Protein AF-A0A2G9R553-F1 (afdb_monomer)

Structure (mmCIF, N/CA/C/O backbone):
data_AF-A0A2G9R553-F1
#
_entry.id   AF-A0A2G9R553-F1
#
loop_
_atom_site.group_PDB
_atom_site.id
_atom_site.type_symbol
_atom_site.label_atom_id
_atom_site.label_alt_id
_atom_site.label_comp_id
_atom_site.label_asym_id
_atom_site.label_entity_id
_atom_site.label_seq_id
_atom_site.pdbx_PDB_ins_code
_atom_site.Cartn_x
_atom_site.Cartn_y
_atom_site.Cartn_z
_atom_site.occupancy
_atom_site.B_iso_or_equiv
_atom_site.auth_seq_id
_atom_site.auth_comp_id
_atom_site.auth_asym_id
_atom_site.auth_atom_id
_atom_site.pdbx_PDB_model_num
ATOM 1 N N . ASP A 1 1 ? 10.124 2.924 -40.102 1.00 42.22 1 ASP A N 1
ATOM 2 C CA . ASP A 1 1 ? 9.545 1.730 -39.439 1.00 42.22 1 ASP A CA 1
ATOM 3 C C . ASP A 1 1 ? 8.625 2.095 -38.274 1.00 42.22 1 ASP A C 1
ATOM 5 O O . ASP A 1 1 ? 8.841 1.686 -37.138 1.00 42.22 1 ASP A O 1
ATOM 9 N N . TYR A 1 2 ? 7.590 2.889 -38.562 1.00 46.12 2 TYR A N 1
ATOM 10 C CA . TYR A 1 2 ? 6.606 3.404 -37.602 1.00 46.12 2 TYR A CA 1
ATOM 11 C C . TYR A 1 2 ? 5.252 2.712 -37.827 1.00 46.12 2 TYR A C 1
ATOM 13 O O . TYR A 1 2 ? 4.305 3.346 -38.266 1.00 46.12 2 TYR A O 1
ATOM 21 N N . SER A 1 3 ? 5.156 1.402 -37.595 1.00 55.12 3 SER A N 1
ATOM 22 C CA . SER A 1 3 ? 3.861 0.694 -37.620 1.00 55.12 3 SER A CA 1
ATOM 23 C C . SER A 1 3 ? 4.009 -0.744 -37.121 1.00 55.12 3 SER A C 1
ATOM 25 O O . SER A 1 3 ? 3.993 -1.696 -37.896 1.00 55.12 3 SER A O 1
ATOM 27 N N . GLY A 1 4 ? 4.194 -0.908 -35.815 1.00 57.28 4 GLY A N 1
ATOM 28 C CA . GLY A 1 4 ? 4.164 -2.221 -35.181 1.00 57.28 4 GLY A CA 1
ATOM 29 C C . GLY A 1 4 ? 3.947 -2.070 -33.686 1.00 57.28 4 GLY A C 1
ATOM 30 O O . GLY A 1 4 ? 4.788 -1.501 -32.981 1.00 57.28 4 GLY A O 1
ATOM 31 N N . GLU A 1 5 ? 2.807 -2.543 -33.193 1.00 67.44 5 GLU A N 1
ATOM 32 C CA . GLU A 1 5 ? 2.640 -2.838 -31.775 1.00 67.44 5 GLU A CA 1
ATOM 33 C C . GLU A 1 5 ? 3.619 -3.961 -31.422 1.00 67.44 5 GLU A C 1
ATOM 35 O O . GLU A 1 5 ? 3.334 -5.139 -31.593 1.00 67.44 5 GLU A O 1
ATOM 40 N N . TRP A 1 6 ? 4.834 -3.587 -31.018 1.00 72.81 6 TRP A N 1
ATOM 41 C CA . TRP A 1 6 ? 5.814 -4.542 -30.519 1.00 72.81 6 TRP A CA 1
ATOM 42 C C . TRP A 1 6 ? 5.247 -5.268 -29.308 1.00 72.81 6 TRP A C 1
ATOM 44 O O . TRP A 1 6 ? 4.669 -4.634 -28.416 1.00 72.81 6 TRP A O 1
ATOM 54 N N . SER A 1 7 ? 5.468 -6.579 -29.277 1.00 86.75 7 SER A N 1
ATOM 55 C CA . SER A 1 7 ? 5.228 -7.388 -28.091 1.00 86.75 7 SER A CA 1
ATOM 56 C C . SER A 1 7 ? 6.045 -6.856 -26.902 1.00 86.75 7 SER A C 1
ATOM 58 O O . SER A 1 7 ? 6.945 -6.012 -27.048 1.00 86.75 7 SER A O 1
ATOM 60 N N . ILE A 1 8 ? 5.721 -7.318 -25.695 1.00 87.50 8 ILE A N 1
ATOM 61 C CA . ILE A 1 8 ? 6.459 -6.926 -24.487 1.00 87.50 8 ILE A CA 1
ATOM 62 C C . ILE A 1 8 ? 7.908 -7.405 -24.616 1.00 87.50 8 ILE A C 1
ATOM 64 O O . ILE A 1 8 ? 8.846 -6.642 -24.395 1.00 87.50 8 ILE A O 1
ATOM 68 N N . GLU A 1 9 ? 8.071 -8.628 -25.099 1.00 89.31 9 GLU A N 1
ATOM 69 C CA . GLU A 1 9 ? 9.328 -9.308 -25.364 1.00 89.31 9 GLU A CA 1
ATOM 70 C C . GLU A 1 9 ? 10.182 -8.524 -26.372 1.00 89.31 9 GLU A C 1
ATOM 72 O O . GLU A 1 9 ? 11.367 -8.267 -26.137 1.00 89.31 9 GLU A O 1
ATOM 77 N N . ASP A 1 10 ? 9.584 -8.074 -27.480 1.00 88.62 10 ASP A N 1
ATOM 78 C CA . ASP A 1 10 ? 10.280 -7.269 -28.489 1.00 88.62 10 ASP A CA 1
ATOM 79 C C . ASP A 1 10 ? 10.682 -5.895 -27.952 1.00 88.62 10 ASP A C 1
ATOM 81 O O . ASP A 1 10 ? 11.760 -5.386 -28.275 1.00 88.62 10 ASP A O 1
ATOM 85 N N . SER A 1 11 ? 9.832 -5.298 -27.115 1.00 90.38 11 SER A N 1
ATOM 86 C CA . SER A 1 11 ? 10.099 -4.008 -26.480 1.00 90.38 11 SER A CA 1
ATOM 87 C C . SER A 1 11 ? 11.316 -4.101 -25.557 1.00 90.38 11 SER A C 1
ATOM 89 O O . SER A 1 11 ? 12.269 -3.337 -25.725 1.00 90.38 11 SER A O 1
ATOM 91 N N . VAL A 1 12 ? 11.347 -5.090 -24.657 1.00 91.69 12 VAL A N 1
ATOM 92 C CA . VAL A 1 12 ? 12.474 -5.330 -23.736 1.00 91.69 12 VAL A CA 1
ATOM 93 C C . VAL A 1 12 ? 13.748 -5.682 -24.514 1.00 91.69 12 VAL A C 1
ATOM 95 O O . VAL A 1 12 ? 14.810 -5.114 -24.257 1.00 91.69 12 VAL A O 1
ATOM 98 N N . ARG A 1 13 ? 13.654 -6.527 -25.550 1.00 90.69 13 ARG A N 1
ATOM 99 C CA . ARG A 1 13 ? 14.799 -6.883 -26.409 1.00 90.69 13 ARG A CA 1
ATOM 100 C C . ARG A 1 13 ? 15.349 -5.695 -27.205 1.00 90.69 13 ARG A C 1
ATOM 102 O O . ARG A 1 13 ? 16.523 -5.677 -27.573 1.00 90.69 13 ARG A O 1
ATOM 109 N N . ARG A 1 14 ? 14.518 -4.710 -27.546 1.00 91.25 14 ARG A N 1
ATOM 110 C CA . ARG A 1 14 ? 14.987 -3.461 -28.166 1.00 91.25 14 ARG A CA 1
ATOM 111 C C . ARG A 1 14 ? 15.686 -2.569 -27.152 1.00 91.25 14 ARG A C 1
ATOM 113 O O . ARG A 1 14 ? 16.723 -2.005 -27.496 1.00 91.25 14 ARG A O 1
ATOM 120 N N . MET A 1 15 ? 15.151 -2.476 -25.937 1.00 92.25 15 MET A N 1
ATOM 121 C CA . MET A 1 15 ? 15.770 -1.711 -24.856 1.00 92.25 15 MET A CA 1
ATOM 122 C C . MET A 1 15 ? 17.159 -2.254 -24.507 1.00 92.25 15 MET A C 1
ATOM 124 O O . MET A 1 15 ? 18.088 -1.459 -24.405 1.00 92.25 15 MET A O 1
ATOM 128 N N . SER A 1 16 ? 17.342 -3.580 -24.446 1.00 90.44 16 SER A N 1
ATOM 129 C CA . SER A 1 16 ? 18.665 -4.184 -24.192 1.00 90.44 16 SER A CA 1
ATOM 130 C C . SER A 1 16 ? 19.685 -3.900 -25.298 1.00 90.44 16 SER A C 1
ATOM 132 O O . SER A 1 16 ? 20.888 -3.853 -25.068 1.00 90.44 16 SER A O 1
ATOM 134 N N . LYS A 1 17 ? 19.210 -3.628 -26.518 1.00 90.25 17 LYS A N 1
ATOM 135 C CA . LYS A 1 17 ? 20.035 -3.177 -27.651 1.00 90.25 17 LYS A CA 1
ATOM 136 C C . LYS A 1 17 ? 20.243 -1.656 -27.683 1.00 90.25 17 LYS A C 1
ATOM 138 O O . LYS A 1 17 ? 20.676 -1.136 -28.710 1.00 90.25 17 LYS A O 1
ATOM 143 N N . GLY A 1 18 ? 19.864 -0.932 -26.627 1.00 86.56 18 GLY A N 1
ATOM 144 C CA . GLY A 1 18 ? 19.966 0.529 -26.539 1.00 86.56 18 GLY A CA 1
ATOM 145 C C . GLY A 1 18 ? 19.025 1.287 -27.481 1.00 86.56 18 GLY A C 1
ATOM 146 O O . GLY A 1 18 ? 19.209 2.480 -27.715 1.00 86.56 18 GLY A O 1
ATOM 147 N N . LYS A 1 19 ? 18.020 0.619 -28.065 1.00 87.00 19 LYS A N 1
ATOM 148 C CA . LYS A 1 19 ? 17.073 1.270 -28.977 1.00 87.00 19 LYS A CA 1
ATOM 149 C C . LYS A 1 19 ? 15.976 1.969 -28.182 1.00 87.00 19 LYS A C 1
ATOM 151 O O . LYS A 1 19 ? 15.421 1.403 -27.244 1.00 87.00 19 LYS A O 1
ATOM 156 N N . VAL A 1 20 ? 15.595 3.164 -28.634 1.00 80.12 20 VAL A N 1
ATOM 157 C CA . VAL A 1 20 ? 14.478 3.918 -28.051 1.00 80.12 20 VAL A CA 1
ATOM 158 C C . VAL A 1 20 ? 13.188 3.095 -28.147 1.00 80.12 20 VAL A C 1
ATOM 160 O O . VAL A 1 20 ? 12.813 2.627 -29.228 1.00 80.12 20 VAL A O 1
ATOM 163 N N . CYS A 1 21 ? 12.515 2.925 -27.008 1.00 82.06 21 CYS A N 1
ATOM 164 C CA . CYS A 1 21 ? 11.219 2.268 -26.892 1.00 82.06 21 CYS A CA 1
ATOM 165 C C . CYS A 1 21 ? 10.285 3.138 -26.043 1.00 82.06 21 CYS A C 1
ATOM 167 O O . CYS A 1 21 ? 10.634 3.524 -24.930 1.00 82.06 21 CYS A O 1
ATOM 169 N N . SER A 1 22 ? 9.103 3.465 -26.569 1.00 86.25 22 SER A N 1
ATOM 170 C CA . SER A 1 22 ? 8.116 4.260 -25.831 1.00 86.25 22 SER A CA 1
ATOM 171 C C . SER A 1 22 ? 7.356 3.378 -24.842 1.00 86.25 22 SER A C 1
ATOM 173 O O . SER A 1 22 ? 6.606 2.486 -25.254 1.00 86.25 22 SER A O 1
ATOM 175 N N . LEU A 1 23 ? 7.547 3.652 -23.549 1.00 88.62 23 LEU A N 1
ATOM 176 C CA . LEU A 1 23 ? 6.903 2.933 -22.445 1.00 88.62 23 LEU A CA 1
ATOM 177 C C . LEU A 1 23 ? 5.481 3.434 -22.139 1.00 88.62 23 LEU A C 1
ATOM 179 O O . LEU A 1 23 ? 4.704 2.724 -21.509 1.00 88.62 23 LEU A O 1
ATOM 183 N N . GLU A 1 24 ? 5.088 4.595 -22.671 1.00 88.44 24 GLU A N 1
ATOM 184 C CA . GLU A 1 24 ? 3.768 5.225 -22.462 1.00 88.44 24 GLU A CA 1
ATOM 185 C C . GLU A 1 24 ? 2.576 4.369 -22.937 1.00 88.44 24 GLU A C 1
ATOM 187 O O . GLU A 1 24 ? 1.420 4.616 -22.581 1.00 88.44 24 GLU A O 1
ATOM 192 N N . ARG A 1 25 ? 2.839 3.328 -23.737 1.00 87.00 25 ARG A N 1
ATOM 193 C CA . ARG A 1 25 ? 1.828 2.343 -24.148 1.00 87.00 25 ARG A CA 1
ATOM 194 C C . ARG A 1 25 ? 1.384 1.424 -23.004 1.00 87.00 25 ARG A C 1
ATOM 196 O O . ARG A 1 25 ? 0.250 0.954 -23.013 1.00 87.00 25 ARG A O 1
ATOM 203 N N . PHE A 1 26 ? 2.239 1.184 -22.008 1.00 90.94 26 PHE A N 1
ATOM 204 C CA . PHE A 1 26 ? 1.957 0.286 -20.886 1.00 90.94 26 PHE A CA 1
ATOM 205 C C . PHE A 1 26 ? 1.164 1.031 -19.807 1.00 90.94 26 PHE A C 1
ATOM 207 O O . PHE A 1 26 ? 1.691 1.466 -18.781 1.00 90.94 26 PHE A O 1
ATOM 214 N N . ARG A 1 27 ? -0.127 1.243 -20.073 1.00 89.62 27 ARG A N 1
ATOM 215 C CA . ARG A 1 27 ? -0.980 2.111 -19.248 1.00 89.62 27 ARG A CA 1
ATOM 216 C C . ARG A 1 27 ? -1.442 1.430 -17.968 1.00 89.62 27 ARG A C 1
ATOM 218 O O . ARG A 1 27 ? -1.368 2.043 -16.901 1.00 89.62 27 ARG A O 1
ATOM 225 N N . SER A 1 28 ? -1.883 0.176 -18.043 1.00 94.56 28 SER A N 1
ATOM 226 C CA . SER A 1 28 ? -2.408 -0.527 -16.871 1.00 94.56 28 SER A CA 1
ATOM 227 C C . SER A 1 28 ? -1.290 -1.027 -15.952 1.00 94.56 28 SER A C 1
ATOM 229 O O . SER A 1 28 ? -0.167 -1.267 -16.395 1.00 94.56 28 SER A O 1
ATOM 231 N N . LEU A 1 29 ? -1.596 -1.222 -14.664 1.00 95.25 29 LEU A N 1
ATOM 232 C CA . LEU A 1 29 ? -0.665 -1.867 -13.730 1.00 95.25 29 LEU A CA 1
ATOM 233 C C . LEU A 1 29 ? -0.247 -3.254 -14.243 1.00 95.25 29 LEU A C 1
ATOM 235 O O . LEU A 1 29 ? 0.929 -3.593 -14.208 1.00 95.25 29 LEU A O 1
ATOM 239 N N . LYS A 1 30 ? -1.199 -4.018 -14.793 1.00 95.75 30 LYS A N 1
ATOM 240 C CA . LYS A 1 30 ? -0.956 -5.349 -15.361 1.00 95.75 30 LYS A CA 1
ATOM 241 C C . LYS A 1 30 ? 0.084 -5.315 -16.483 1.00 95.75 30 LYS A C 1
ATOM 243 O O . LYS A 1 30 ? 0.961 -6.170 -16.516 1.00 95.75 30 LYS A O 1
ATOM 248 N N . ASP A 1 31 ? 0.006 -4.331 -17.375 1.00 94.44 31 ASP A N 1
ATOM 249 C CA . ASP A 1 31 ? 0.942 -4.213 -18.498 1.00 94.44 31 ASP A CA 1
ATOM 250 C C . ASP A 1 31 ? 2.343 -3.817 -18.025 1.00 94.44 31 ASP A C 1
ATOM 252 O O . ASP A 1 31 ? 3.334 -4.374 -18.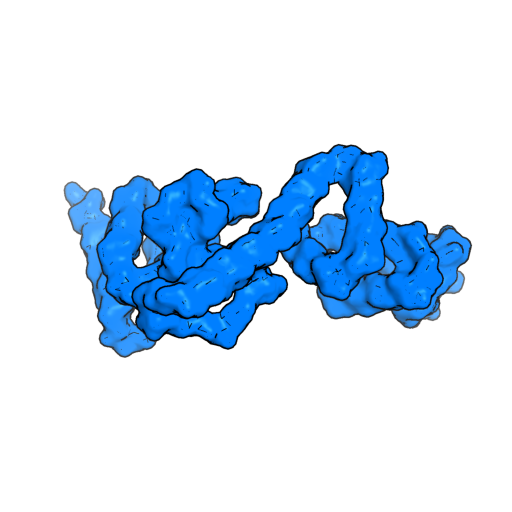494 1.00 94.44 31 ASP A O 1
ATOM 256 N N . LYS A 1 32 ? 2.426 -2.905 -17.047 1.00 96.19 32 LYS A N 1
ATOM 257 C CA . LYS A 1 32 ? 3.693 -2.510 -16.413 1.00 96.19 32 LYS A CA 1
ATOM 258 C C . LYS A 1 32 ? 4.375 -3.686 -15.719 1.00 96.19 32 LYS A C 1
ATOM 260 O O . LYS A 1 32 ? 5.584 -3.841 -15.844 1.00 96.19 32 LYS A O 1
ATOM 265 N N . LEU A 1 33 ? 3.601 -4.523 -15.024 1.00 96.56 33 LEU A N 1
ATOM 266 C CA . LEU A 1 33 ? 4.131 -5.704 -14.344 1.00 96.56 33 LEU A CA 1
ATOM 267 C C . LEU A 1 33 ? 4.644 -6.742 -15.336 1.00 96.56 33 LEU A C 1
ATOM 269 O O . LEU A 1 33 ? 5.759 -7.209 -15.169 1.00 96.56 33 LEU A O 1
ATOM 273 N N . LYS A 1 34 ? 3.905 -7.020 -16.416 1.00 95.81 34 LYS A N 1
ATOM 274 C CA . LYS A 1 34 ? 4.397 -7.910 -17.479 1.00 95.81 34 LYS A CA 1
ATOM 275 C C . LYS A 1 34 ? 5.694 -7.402 -18.111 1.00 95.81 34 LYS A C 1
ATOM 277 O O . LYS A 1 34 ? 6.587 -8.194 -18.381 1.00 95.81 34 LYS A O 1
ATOM 282 N N . LEU A 1 35 ? 5.800 -6.091 -18.338 1.00 96.00 35 LEU A N 1
ATOM 283 C CA . LEU A 1 35 ? 7.024 -5.476 -18.848 1.00 96.00 35 LEU A CA 1
ATOM 284 C C . LEU A 1 35 ? 8.201 -5.656 -17.882 1.00 96.00 35 LEU A C 1
ATOM 286 O O . LEU A 1 35 ? 9.302 -5.985 -18.317 1.00 96.00 35 LEU A O 1
ATOM 290 N N . LEU A 1 36 ? 7.969 -5.447 -16.585 1.00 96.88 36 LEU A N 1
ATOM 291 C CA . LEU A 1 36 ? 8.985 -5.647 -15.556 1.00 96.88 36 LEU A CA 1
ATOM 292 C C . LEU A 1 36 ? 9.391 -7.122 -15.446 1.00 96.88 36 LEU A C 1
ATOM 294 O O . LEU A 1 36 ? 10.581 -7.413 -15.401 1.00 96.88 36 LEU A O 1
ATOM 298 N N . ASP A 1 37 ? 8.425 -8.039 -15.452 1.00 96.88 37 ASP A N 1
ATOM 299 C CA . ASP A 1 37 ? 8.658 -9.484 -15.375 1.00 96.88 37 ASP A CA 1
ATOM 300 C C . ASP A 1 37 ? 9.495 -9.974 -16.564 1.00 96.88 37 ASP A C 1
ATOM 302 O O . ASP A 1 37 ? 10.435 -10.749 -16.391 1.00 96.88 37 ASP A O 1
ATOM 306 N N . GLU A 1 38 ? 9.231 -9.453 -17.763 1.00 95.94 38 GLU A N 1
ATOM 307 C CA . GLU A 1 38 ? 10.024 -9.758 -18.954 1.00 95.94 38 GLU A CA 1
ATOM 308 C C . GLU A 1 38 ? 11.438 -9.154 -18.895 1.00 95.94 38 GLU A C 1
ATOM 310 O O . GLU A 1 38 ? 12.405 -9.796 -19.308 1.00 95.94 38 GLU A O 1
ATOM 315 N N . ALA A 1 39 ? 11.594 -7.948 -18.338 1.00 96.06 39 ALA A N 1
ATOM 316 C CA . ALA A 1 39 ? 12.910 -7.348 -18.107 1.00 96.06 39 ALA A CA 1
ATOM 317 C C . ALA A 1 39 ? 13.748 -8.156 -17.101 1.00 96.06 39 ALA A C 1
ATOM 319 O O . ALA A 1 39 ? 14.932 -8.385 -17.346 1.00 96.06 39 ALA A O 1
ATOM 320 N N . ILE A 1 40 ? 13.124 -8.633 -16.016 1.00 96.81 40 ILE A N 1
ATOM 321 C CA . ILE A 1 40 ? 13.747 -9.533 -15.033 1.00 96.81 40 ILE A CA 1
ATOM 322 C C . ILE A 1 40 ? 14.179 -10.834 -15.717 1.00 96.81 40 ILE A C 1
ATOM 324 O O . ILE A 1 40 ? 15.317 -11.262 -15.559 1.00 96.81 40 ILE A O 1
ATOM 328 N N . ARG A 1 41 ? 13.308 -11.432 -16.541 1.00 96.06 41 ARG A N 1
ATOM 329 C CA . ARG A 1 41 ? 13.590 -12.686 -17.259 1.00 96.06 41 ARG A CA 1
ATOM 330 C C . ARG A 1 41 ? 14.806 -12.594 -18.188 1.00 96.06 41 ARG A C 1
ATOM 332 O O . ARG A 1 41 ? 15.470 -13.601 -18.426 1.00 96.06 41 ARG A O 1
ATOM 339 N N . LEU A 1 42 ? 15.083 -11.416 -18.750 1.00 92.81 42 LEU A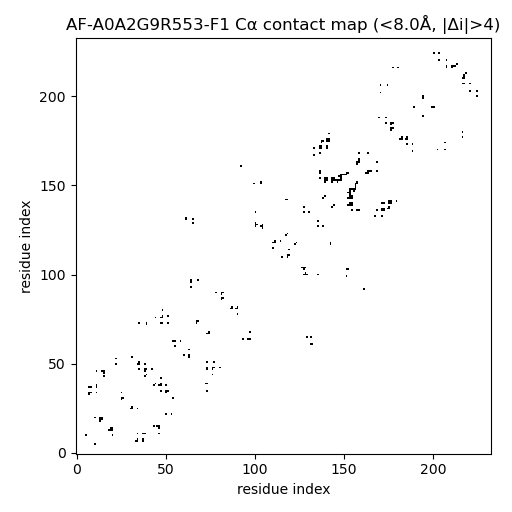 N 1
ATOM 340 C CA . LEU A 1 42 ? 16.251 -11.183 -19.606 1.00 92.81 42 LEU A CA 1
ATOM 341 C C . LEU A 1 42 ? 17.529 -10.822 -18.830 1.00 92.81 42 LEU A C 1
ATOM 343 O O . LEU A 1 42 ? 18.578 -10.708 -19.462 1.00 92.81 42 LEU A O 1
ATOM 347 N N . HIS A 1 43 ? 17.458 -10.672 -17.501 1.00 91.38 43 HIS A N 1
ATOM 348 C CA . HIS A 1 43 ? 18.582 -10.348 -16.613 1.00 91.38 43 HIS A CA 1
ATOM 349 C C . HIS A 1 43 ? 19.400 -9.118 -17.050 1.00 91.38 43 HIS A C 1
ATOM 351 O O . HIS A 1 43 ? 20.606 -9.034 -16.815 1.00 91.38 43 HIS A O 1
ATOM 357 N N . ASP A 1 44 ? 18.749 -8.142 -17.690 1.00 91.44 44 ASP A N 1
ATOM 358 C CA . ASP A 1 44 ? 19.383 -6.889 -18.097 1.00 91.44 44 ASP A CA 1
ATOM 359 C C . ASP A 1 44 ? 19.085 -5.793 -17.066 1.00 91.44 44 ASP A C 1
ATOM 361 O O . ASP A 1 44 ? 18.013 -5.180 -17.058 1.00 91.44 44 ASP A O 1
ATOM 365 N N . GLY A 1 45 ? 20.062 -5.532 -16.194 1.00 93.06 45 GLY A N 1
ATOM 366 C CA . GLY A 1 45 ? 19.938 -4.551 -15.115 1.00 93.06 45 GLY A CA 1
ATOM 367 C C . GLY A 1 45 ? 19.636 -3.124 -15.588 1.00 93.06 45 GLY A C 1
ATOM 368 O O . GLY A 1 45 ? 18.943 -2.385 -14.881 1.00 93.06 45 GLY A O 1
ATOM 369 N N . ASN A 1 46 ? 20.079 -2.739 -16.790 1.00 92.81 46 ASN A N 1
ATOM 370 C CA . ASN A 1 46 ? 19.784 -1.418 -17.352 1.00 92.81 46 ASN A CA 1
ATOM 371 C C . ASN A 1 46 ? 18.319 -1.332 -17.774 1.00 92.81 46 ASN A C 1
ATOM 373 O O . ASN A 1 46 ? 17.649 -0.331 -17.509 1.00 92.81 46 ASN A O 1
ATOM 377 N N . VAL A 1 47 ? 17.800 -2.396 -18.391 1.00 95.56 47 VAL A N 1
ATOM 378 C CA . VAL A 1 47 ? 16.396 -2.456 -18.809 1.00 95.56 47 VAL A CA 1
ATOM 379 C C . VAL A 1 47 ? 15.473 -2.525 -17.598 1.00 95.56 47 VAL A C 1
ATOM 381 O O . VAL A 1 47 ? 14.510 -1.760 -17.544 1.00 95.56 47 VAL A O 1
ATOM 384 N N . ILE A 1 48 ? 15.797 -3.348 -16.593 1.00 97.31 48 ILE A N 1
ATOM 385 C CA . ILE A 1 48 ? 15.064 -3.400 -15.317 1.00 97.31 48 ILE A CA 1
ATOM 386 C C . ILE A 1 48 ? 14.999 -1.998 -14.700 1.00 97.31 48 ILE A C 1
ATOM 388 O O . ILE A 1 48 ? 13.913 -1.503 -14.402 1.00 97.31 48 ILE A O 1
ATOM 392 N N . THR A 1 49 ? 16.139 -1.312 -14.584 1.00 96.62 49 THR A N 1
ATOM 393 C CA . THR A 1 49 ? 16.202 0.044 -14.016 1.00 96.62 49 THR A CA 1
ATOM 394 C C . THR A 1 49 ? 15.384 1.050 -14.831 1.00 96.62 49 THR A C 1
ATOM 396 O O . THR A 1 49 ? 14.634 1.838 -14.257 1.00 96.62 49 THR A O 1
ATOM 399 N N . ALA A 1 50 ? 15.437 1.000 -16.164 1.00 95.88 50 ALA A N 1
ATOM 400 C CA . ALA A 1 50 ? 14.633 1.873 -17.022 1.00 95.88 50 ALA A CA 1
ATOM 401 C C . ALA A 1 50 ? 13.119 1.663 -16.828 1.00 95.88 50 ALA A C 1
ATOM 403 O O . ALA A 1 50 ? 12.363 2.635 -16.736 1.00 95.88 50 ALA A O 1
ATOM 404 N N . VAL A 1 51 ? 12.673 0.406 -16.715 1.00 96.81 51 VAL A N 1
ATOM 405 C CA . VAL A 1 51 ? 11.270 0.072 -16.425 1.00 96.81 51 VAL A CA 1
ATOM 406 C C . VAL A 1 51 ? 10.876 0.549 -15.025 1.00 96.81 51 VAL A C 1
ATOM 408 O O . VAL A 1 51 ? 9.809 1.141 -14.861 1.00 96.81 51 VAL A O 1
ATOM 411 N N . LEU A 1 52 ? 11.747 0.383 -14.028 1.00 97.44 52 LEU A N 1
ATOM 412 C CA . LEU A 1 52 ? 11.520 0.870 -12.665 1.00 97.44 52 LEU A CA 1
ATOM 413 C C . LEU A 1 52 ? 11.398 2.395 -12.598 1.00 97.44 52 LEU A C 1
ATOM 415 O O . LEU A 1 52 ? 10.517 2.904 -11.908 1.00 97.44 52 LEU A O 1
ATOM 419 N N . ILE A 1 53 ? 12.215 3.135 -13.353 1.00 96.44 53 ILE A N 1
ATOM 420 C CA . ILE A 1 53 ? 12.104 4.597 -13.469 1.00 96.44 53 ILE A CA 1
ATOM 421 C C . ILE A 1 53 ? 10.741 4.984 -14.054 1.00 96.44 53 ILE A C 1
ATOM 423 O O . ILE A 1 53 ? 10.094 5.911 -13.564 1.00 96.44 53 ILE A O 1
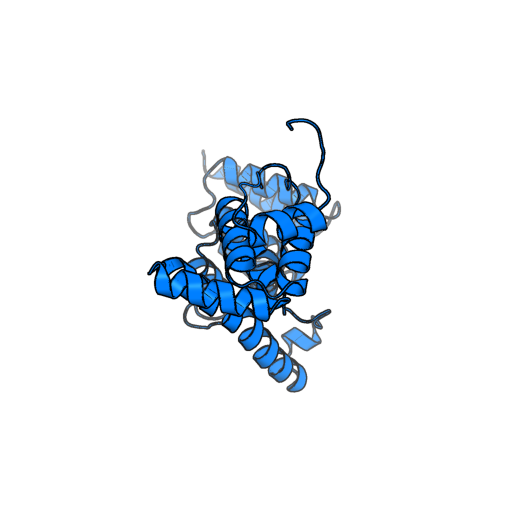ATOM 427 N N . PHE A 1 54 ? 10.284 4.277 -15.088 1.00 96.38 54 PHE A N 1
ATOM 428 C CA . PHE A 1 54 ? 8.961 4.500 -15.667 1.00 96.38 54 PHE A CA 1
ATOM 429 C C . PHE A 1 54 ? 7.836 4.203 -14.666 1.00 96.38 54 PHE A C 1
ATOM 431 O O . PHE A 1 54 ? 6.925 5.017 -14.503 1.00 96.38 54 PHE A O 1
ATOM 438 N N . MET A 1 55 ? 7.915 3.088 -13.939 1.00 97.56 55 MET A N 1
ATOM 439 C CA . MET A 1 55 ? 6.936 2.744 -12.906 1.00 97.56 55 MET A CA 1
ATOM 440 C C . MET A 1 55 ? 6.936 3.760 -11.758 1.00 97.56 55 MET A C 1
ATOM 442 O O . MET A 1 55 ? 5.864 4.204 -11.361 1.00 97.56 55 MET A O 1
ATOM 446 N N . LYS A 1 56 ? 8.108 4.220 -11.297 1.00 96.50 56 LYS A N 1
ATOM 447 C CA . LYS A 1 56 ? 8.251 5.298 -10.299 1.00 96.50 56 LYS A CA 1
ATOM 448 C C . LYS A 1 56 ? 7.545 6.584 -10.725 1.00 96.50 56 LYS A C 1
ATOM 450 O O . LYS A 1 56 ? 6.948 7.256 -9.895 1.00 96.50 56 LYS A O 1
ATOM 455 N N . LYS A 1 57 ? 7.606 6.938 -12.013 1.00 95.38 57 LYS A N 1
ATOM 456 C CA . LYS A 1 57 ? 6.965 8.151 -12.551 1.00 95.38 57 LYS A CA 1
ATOM 457 C C . LYS A 1 57 ? 5.450 8.030 -12.709 1.00 95.38 57 LYS A C 1
ATOM 459 O O . LYS A 1 57 ? 4.771 9.049 -12.770 1.00 95.38 57 LYS A O 1
ATOM 464 N N . THR A 1 58 ? 4.927 6.814 -12.833 1.00 96.06 58 THR A N 1
ATOM 465 C CA . THR A 1 58 ? 3.539 6.573 -13.265 1.00 96.06 58 THR A CA 1
ATOM 466 C C . THR A 1 58 ? 2.668 5.874 -12.226 1.00 96.06 58 THR A C 1
ATOM 468 O O . THR A 1 58 ? 1.456 5.787 -12.420 1.00 96.06 58 THR A O 1
ATOM 471 N N . LEU A 1 59 ? 3.254 5.364 -11.142 1.00 95.31 59 LEU A N 1
ATOM 472 C CA . LEU A 1 59 ? 2.559 4.680 -10.055 1.00 95.31 59 LEU A CA 1
ATOM 473 C C . LEU A 1 59 ? 2.763 5.422 -8.733 1.00 95.31 59 LEU A C 1
ATOM 475 O O . LEU A 1 59 ? 3.811 6.011 -8.486 1.00 95.31 59 LEU A O 1
ATOM 479 N N . HIS A 1 60 ? 1.772 5.325 -7.849 1.00 92.94 60 HIS A N 1
ATOM 480 C CA . HIS A 1 60 ? 1.948 5.715 -6.453 1.00 92.94 60 HIS A CA 1
ATOM 481 C C . HIS A 1 60 ? 2.960 4.792 -5.759 1.00 92.94 60 HIS A C 1
ATOM 483 O O . HIS A 1 60 ? 2.925 3.577 -5.980 1.00 92.94 60 HIS A O 1
ATOM 489 N N . SER A 1 61 ? 3.802 5.360 -4.885 1.00 91.56 61 SER A N 1
ATOM 490 C CA . SER A 1 61 ? 4.866 4.650 -4.158 1.00 91.56 61 SER A CA 1
ATOM 491 C C . SER A 1 61 ? 4.371 3.371 -3.491 1.00 91.56 61 SER A C 1
ATOM 493 O O . SER A 1 61 ? 4.984 2.327 -3.652 1.00 91.56 61 SER A O 1
ATOM 495 N N . GLU A 1 62 ? 3.209 3.411 -2.836 1.00 86.62 62 GLU A N 1
ATOM 496 C CA . GLU A 1 62 ? 2.623 2.243 -2.167 1.00 86.62 62 GLU A CA 1
ATOM 497 C C . GLU A 1 62 ? 2.357 1.072 -3.128 1.00 86.62 62 GLU A C 1
ATOM 499 O O . GLU A 1 62 ? 2.674 -0.077 -2.821 1.00 86.62 62 GLU A O 1
ATOM 504 N N . ILE A 1 63 ? 1.798 1.357 -4.310 1.00 91.12 63 ILE A N 1
ATOM 505 C CA . ILE A 1 63 ? 1.547 0.334 -5.332 1.00 91.12 63 ILE A CA 1
ATOM 506 C C . ILE A 1 63 ? 2.884 -0.217 -5.817 1.00 91.12 63 ILE A C 1
ATOM 508 O O . ILE A 1 63 ? 3.051 -1.429 -5.877 1.00 91.12 63 ILE A O 1
ATOM 512 N N . LEU A 1 64 ? 3.840 0.661 -6.125 1.00 95.00 64 LEU A N 1
ATOM 513 C CA . LEU A 1 64 ? 5.168 0.253 -6.568 1.00 95.00 64 LEU A CA 1
ATOM 514 C C . LEU A 1 64 ? 5.851 -0.651 -5.531 1.00 95.00 64 LEU A C 1
ATOM 516 O O . LEU A 1 64 ? 6.287 -1.744 -5.873 1.00 95.00 64 LEU A O 1
ATOM 520 N N . PHE A 1 65 ? 5.907 -0.233 -4.267 1.00 93.06 65 PHE A N 1
ATOM 521 C CA . PHE A 1 65 ? 6.595 -0.962 -3.200 1.00 93.06 65 PHE A CA 1
ATOM 522 C C . PHE A 1 65 ? 5.979 -2.334 -2.949 1.00 93.06 65 PHE A C 1
ATOM 524 O O . PHE A 1 65 ? 6.717 -3.309 -2.806 1.00 93.06 65 PHE A O 1
ATOM 531 N N . ARG A 1 66 ? 4.643 -2.430 -2.965 1.00 89.81 66 ARG A N 1
ATOM 532 C CA . ARG A 1 66 ? 3.937 -3.710 -2.850 1.00 89.81 66 ARG A CA 1
ATOM 533 C C . ARG A 1 66 ? 4.369 -4.682 -3.946 1.00 89.81 66 ARG A C 1
ATOM 535 O O . ARG A 1 66 ? 4.734 -5.811 -3.645 1.00 89.81 66 ARG A O 1
ATOM 542 N N . GLU A 1 67 ? 4.366 -4.240 -5.203 1.00 94.31 67 GLU A N 1
ATOM 543 C CA . GLU A 1 67 ? 4.721 -5.106 -6.334 1.00 94.31 67 GLU A CA 1
ATOM 544 C C . GLU A 1 67 ? 6.216 -5.465 -6.377 1.00 94.31 67 GLU A C 1
ATOM 546 O O . GLU A 1 67 ? 6.573 -6.539 -6.871 1.00 94.31 67 GLU A O 1
ATOM 551 N N . LEU A 1 68 ? 7.092 -4.587 -5.867 1.00 94.31 68 LEU A N 1
ATOM 552 C CA . LEU A 1 68 ? 8.531 -4.847 -5.760 1.00 94.31 68 LEU A CA 1
ATOM 553 C C . LEU A 1 68 ? 8.871 -5.823 -4.637 1.00 94.31 68 LEU A C 1
ATOM 555 O O . LEU A 1 68 ? 9.806 -6.604 -4.795 1.00 94.31 68 LEU A O 1
ATOM 559 N N . LYS A 1 69 ? 8.116 -5.833 -3.532 1.00 87.88 69 LYS A N 1
ATOM 560 C CA . LYS A 1 69 ? 8.341 -6.786 -2.434 1.00 87.88 69 LYS A CA 1
ATOM 561 C C . LYS A 1 69 ? 8.228 -8.244 -2.908 1.00 87.88 69 LYS A C 1
ATOM 563 O O . LYS A 1 69 ? 9.012 -9.083 -2.477 1.00 87.88 69 LYS A O 1
ATOM 568 N N . GLU A 1 70 ? 7.354 -8.522 -3.872 1.00 89.06 70 GLU A N 1
ATOM 569 C CA . GLU A 1 70 ? 7.227 -9.849 -4.498 1.00 89.06 70 GLU A CA 1
ATOM 570 C C . GLU A 1 70 ? 8.339 -10.157 -5.523 1.00 89.06 70 GLU A C 1
ATOM 572 O O . GLU A 1 70 ? 8.541 -11.305 -5.912 1.00 89.06 70 GLU A O 1
ATOM 577 N N . ARG A 1 71 ? 9.092 -9.144 -5.973 1.00 94.56 7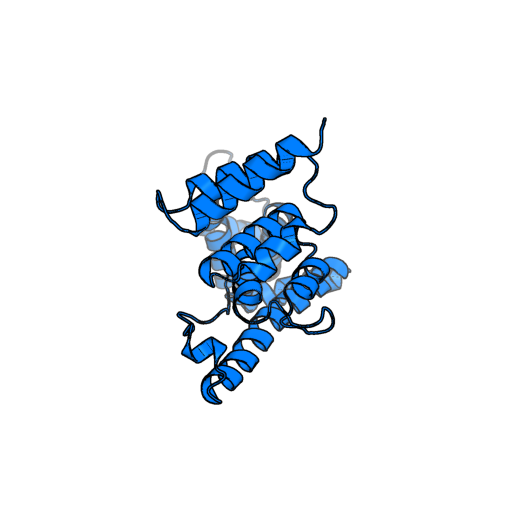1 ARG A N 1
ATOM 578 C CA . ARG A 1 71 ? 10.087 -9.233 -7.057 1.00 94.56 71 ARG A CA 1
ATOM 579 C C . ARG A 1 71 ? 11.460 -8.798 -6.568 1.00 94.56 71 ARG A C 1
ATOM 581 O O . ARG A 1 71 ? 11.955 -7.726 -6.910 1.00 94.56 71 ARG A O 1
ATOM 588 N N . GLN A 1 72 ? 12.100 -9.668 -5.793 1.00 93.12 72 GLN A N 1
ATOM 589 C CA . GLN A 1 72 ? 13.362 -9.371 -5.104 1.00 93.12 72 GLN A CA 1
ATOM 590 C C . GLN A 1 72 ? 14.476 -8.853 -6.029 1.00 93.12 72 GLN A C 1
ATOM 592 O O . GLN A 1 72 ? 15.254 -7.994 -5.626 1.00 93.12 72 GLN A O 1
ATOM 597 N N . GLU A 1 73 ? 14.554 -9.325 -7.275 1.00 95.62 73 GLU A N 1
ATOM 598 C CA . GLU A 1 73 ? 15.527 -8.816 -8.251 1.00 95.62 73 GLU A CA 1
ATOM 599 C C . GLU A 1 73 ? 15.264 -7.352 -8.613 1.00 95.62 73 GLU A C 1
ATOM 601 O O . GLU A 1 73 ? 16.144 -6.508 -8.441 1.00 95.62 73 GLU A O 1
ATOM 606 N N . ALA A 1 74 ? 14.031 -7.020 -8.996 1.00 97.50 74 ALA A N 1
ATOM 607 C CA . ALA A 1 74 ? 13.632 -5.643 -9.258 1.00 97.50 74 ALA A CA 1
ATOM 608 C C . ALA A 1 74 ? 13.767 -4.747 -8.017 1.00 97.50 74 ALA A C 1
ATOM 610 O O . ALA A 1 74 ? 14.215 -3.610 -8.138 1.00 97.50 74 ALA A O 1
ATOM 611 N N . LEU A 1 75 ? 13.452 -5.255 -6.821 1.00 96.69 75 LEU A N 1
ATOM 612 C CA . LEU A 1 75 ? 13.634 -4.517 -5.571 1.00 96.69 75 LEU A CA 1
ATOM 613 C C . LEU A 1 75 ? 15.104 -4.153 -5.326 1.00 96.69 75 LEU A C 1
ATOM 615 O O . LEU A 1 75 ? 15.397 -3.006 -4.996 1.00 96.69 75 LEU A O 1
ATOM 619 N N . ARG A 1 76 ? 16.038 -5.092 -5.536 1.00 96.19 76 ARG A N 1
ATOM 620 C CA . ARG A 1 76 ? 17.482 -4.823 -5.418 1.00 96.19 76 ARG A CA 1
ATOM 621 C C . ARG A 1 76 ? 17.938 -3.751 -6.406 1.00 96.19 76 ARG A C 1
ATOM 623 O O . ARG A 1 76 ? 18.638 -2.824 -6.003 1.00 96.19 76 ARG A O 1
ATOM 630 N N . HIS A 1 77 ? 17.505 -3.845 -7.666 1.00 97.75 77 HIS A N 1
ATOM 631 C CA . HIS A 1 77 ? 17.791 -2.824 -8.678 1.00 97.75 77 HIS A CA 1
ATOM 632 C C . HIS A 1 77 ? 17.211 -1.461 -8.295 1.00 97.75 77 HIS A C 1
ATOM 634 O O . HIS A 1 77 ? 17.886 -0.447 -8.446 1.00 97.75 77 HIS A O 1
ATOM 640 N N . PHE A 1 78 ? 15.997 -1.428 -7.742 1.00 98.06 78 PHE A N 1
ATOM 641 C CA . PHE A 1 78 ? 15.363 -0.191 -7.302 1.00 98.06 78 PHE A CA 1
ATOM 642 C C . PHE A 1 78 ? 16.104 0.451 -6.124 1.00 98.06 78 PHE A C 1
ATOM 644 O O . PHE A 1 78 ? 16.372 1.647 -6.156 1.00 98.06 78 PHE A O 1
ATOM 651 N N . ILE A 1 79 ? 16.506 -0.335 -5.120 1.00 96.25 79 ILE A N 1
ATOM 652 C CA . ILE A 1 79 ? 17.306 0.153 -3.985 1.00 96.25 79 ILE A CA 1
ATOM 653 C C . ILE A 1 79 ? 18.643 0.716 -4.468 1.00 96.25 79 ILE A C 1
ATOM 655 O O . ILE A 1 79 ? 19.047 1.787 -4.022 1.00 96.25 79 ILE A O 1
ATOM 659 N N . HIS A 1 80 ? 19.330 0.009 -5.370 1.00 95.94 80 HIS A N 1
ATOM 660 C CA . HIS A 1 80 ? 20.583 0.495 -5.941 1.00 95.94 80 HIS A CA 1
ATOM 661 C C . HIS A 1 80 ? 20.368 1.806 -6.705 1.00 95.94 80 HIS A C 1
ATOM 663 O O . HIS A 1 80 ? 21.049 2.784 -6.421 1.00 95.94 80 HIS A O 1
ATOM 669 N N . PHE A 1 81 ? 19.355 1.865 -7.572 1.00 97.38 81 PHE A N 1
ATOM 670 C CA . PHE A 1 81 ? 18.981 3.081 -8.292 1.00 97.38 81 PHE A CA 1
ATOM 671 C C . PHE A 1 81 ? 18.739 4.270 -7.350 1.00 97.38 81 PHE A C 1
ATOM 673 O O . PHE A 1 81 ? 19.316 5.329 -7.563 1.00 97.38 81 PHE A O 1
ATOM 680 N N . LEU A 1 82 ? 17.945 4.100 -6.286 1.00 97.12 82 LEU A N 1
ATOM 681 C CA . LEU A 1 82 ? 17.664 5.186 -5.338 1.00 97.12 82 LEU A CA 1
ATOM 682 C C . LEU A 1 82 ? 18.914 5.659 -4.587 1.00 97.12 82 LEU A C 1
ATOM 684 O O . LEU A 1 82 ? 19.011 6.846 -4.279 1.00 97.12 82 LEU A O 1
ATOM 688 N N . LYS A 1 83 ? 19.857 4.751 -4.297 1.00 93.19 83 LYS A N 1
ATOM 689 C CA . LYS A 1 83 ? 21.149 5.097 -3.688 1.00 93.19 83 LYS A CA 1
ATOM 690 C C . LYS A 1 83 ? 22.009 5.925 -4.641 1.00 93.19 83 LYS A C 1
ATOM 692 O O . LYS A 1 83 ? 22.492 6.971 -4.228 1.00 93.19 83 LYS A O 1
ATOM 697 N N . GLU A 1 84 ? 22.138 5.498 -5.897 1.00 96.31 84 GLU A N 1
ATOM 698 C CA . GLU A 1 84 ? 22.925 6.207 -6.918 1.00 96.31 84 GLU A CA 1
ATOM 699 C C . GLU A 1 84 ? 22.328 7.576 -7.275 1.00 96.31 84 GLU A C 1
ATOM 701 O O . GLU A 1 84 ? 23.062 8.521 -7.542 1.00 96.31 84 GLU A O 1
ATOM 706 N N . THR A 1 85 ? 20.997 7.714 -7.265 1.00 96.38 85 THR A N 1
ATOM 707 C CA . THR A 1 85 ? 20.331 9.006 -7.509 1.00 96.38 85 THR A CA 1
ATOM 708 C C . THR A 1 85 ? 20.133 9.851 -6.251 1.00 96.38 85 THR A C 1
ATOM 710 O O . THR A 1 85 ? 19.449 10.869 -6.324 1.00 96.38 85 THR A O 1
ATOM 713 N N . GLU A 1 86 ? 20.649 9.411 -5.101 1.00 94.12 86 GLU A N 1
ATOM 714 C CA . GLU A 1 86 ? 20.511 10.075 -3.797 1.00 94.12 86 GLU A CA 1
ATOM 715 C C . GLU A 1 86 ? 19.057 10.416 -3.399 1.00 94.12 86 GLU A C 1
ATOM 717 O O . GLU A 1 86 ? 18.792 11.377 -2.675 1.00 94.12 86 GLU A O 1
ATOM 722 N N . ASP A 1 87 ? 18.081 9.598 -3.812 1.00 95.00 87 ASP A N 1
ATOM 723 C CA . ASP A 1 87 ? 16.662 9.781 -3.465 1.00 95.00 87 ASP A CA 1
ATOM 724 C C . ASP A 1 87 ? 16.381 9.207 -2.062 1.00 95.00 87 ASP A C 1
ATOM 726 O O . ASP A 1 87 ? 15.655 8.225 -1.869 1.00 95.00 87 ASP A O 1
ATOM 730 N N . GLN A 1 88 ? 17.027 9.811 -1.059 1.00 89.19 88 GLN A N 1
ATOM 731 C CA . GLN A 1 88 ? 17.009 9.364 0.337 1.00 89.19 88 GLN A CA 1
ATOM 732 C C . GLN A 1 88 ? 15.593 9.332 0.914 1.00 89.19 88 GLN A C 1
ATOM 734 O O . GLN A 1 88 ? 15.256 8.449 1.702 1.00 89.19 88 GLN A O 1
ATOM 739 N N . GLN A 1 89 ? 14.740 10.277 0.511 1.00 92.06 89 GLN A N 1
ATOM 740 C CA . GLN A 1 89 ? 13.369 10.345 1.001 1.00 92.06 89 GLN A CA 1
ATOM 741 C C . GLN A 1 89 ? 12.568 9.107 0.588 1.00 92.06 89 GLN A C 1
ATOM 743 O O . GLN A 1 89 ? 11.929 8.488 1.444 1.00 92.06 89 GLN A O 1
ATOM 748 N N . LEU A 1 90 ? 12.610 8.728 -0.693 1.00 92.88 90 LEU A N 1
ATOM 749 C CA . LEU A 1 90 ? 11.879 7.558 -1.170 1.00 92.88 90 LEU A CA 1
ATOM 750 C C . LEU A 1 90 ? 12.516 6.252 -0.687 1.00 92.88 90 LEU A C 1
ATOM 752 O O . LEU A 1 90 ? 11.800 5.294 -0.404 1.00 92.88 90 LEU A O 1
ATOM 756 N N . LEU A 1 91 ? 13.843 6.220 -0.536 1.00 90.94 91 LEU A N 1
ATOM 757 C CA . LEU A 1 91 ? 14.556 5.074 0.024 1.00 90.94 91 LEU A CA 1
ATOM 758 C C . LEU A 1 91 ? 14.136 4.795 1.476 1.00 90.94 91 LEU A C 1
ATOM 760 O O . LEU A 1 91 ? 13.816 3.657 1.817 1.00 90.94 91 LEU A O 1
ATOM 764 N N . MET A 1 92 ? 14.062 5.831 2.317 1.00 86.06 92 MET A N 1
ATOM 765 C CA . MET A 1 92 ? 13.545 5.710 3.686 1.00 86.06 92 MET A CA 1
ATOM 766 C C . MET A 1 92 ? 12.061 5.329 3.715 1.00 86.06 92 MET A C 1
ATOM 768 O O . MET A 1 92 ? 11.619 4.611 4.608 1.00 86.06 92 MET A O 1
ATOM 772 N N . GLU A 1 93 ? 11.254 5.819 2.773 1.00 90.56 93 GLU A N 1
ATOM 773 C CA . GLU A 1 93 ? 9.848 5.418 2.650 1.00 90.56 93 GLU A CA 1
ATOM 774 C C . GLU A 1 93 ? 9.706 3.931 2.302 1.00 90.56 93 GLU A C 1
ATOM 776 O O . GLU A 1 93 ? 8.902 3.238 2.924 1.00 90.56 93 GLU A O 1
ATOM 781 N N . LEU A 1 94 ? 10.529 3.432 1.375 1.00 90.38 94 LEU A N 1
ATOM 782 C CA . LEU A 1 94 ? 10.576 2.024 0.991 1.00 90.38 94 LEU A CA 1
ATOM 783 C C . LEU A 1 94 ? 10.979 1.133 2.169 1.00 90.38 94 LEU A C 1
ATOM 785 O O . LEU A 1 94 ? 10.267 0.175 2.455 1.00 90.38 94 LEU A O 1
ATOM 789 N N . PHE A 1 95 ? 12.076 1.441 2.871 1.00 85.44 95 PHE A N 1
ATOM 790 C CA . PHE A 1 95 ? 12.504 0.630 4.017 1.00 85.44 95 PHE A CA 1
ATOM 791 C C . PHE A 1 95 ? 11.445 0.592 5.115 1.00 85.44 95 PHE A C 1
ATOM 793 O O . PHE A 1 95 ? 11.068 -0.494 5.547 1.00 85.44 95 PHE A O 1
ATOM 800 N N . ARG A 1 96 ? 10.857 1.747 5.455 1.00 85.56 96 ARG A N 1
ATOM 801 C CA . ARG A 1 96 ? 9.741 1.796 6.408 1.00 85.56 96 ARG A CA 1
ATOM 802 C C . ARG A 1 96 ? 8.561 0.949 5.941 1.00 85.56 96 ARG A C 1
ATOM 804 O O . ARG A 1 96 ? 7.989 0.232 6.745 1.00 85.56 96 ARG A O 1
ATOM 811 N N . TYR A 1 97 ? 8.198 0.977 4.659 1.00 85.25 97 TYR A N 1
ATOM 812 C CA . TYR A 1 97 ? 7.123 0.127 4.136 1.00 85.25 97 TYR A CA 1
ATOM 813 C C . TYR A 1 97 ? 7.430 -1.376 4.278 1.00 85.25 97 TYR A C 1
ATOM 815 O O . TYR A 1 97 ? 6.556 -2.161 4.663 1.00 85.25 97 TYR A O 1
ATOM 823 N N . LEU A 1 98 ? 8.668 -1.779 3.973 1.00 83.75 98 LEU A N 1
ATOM 824 C CA . LEU A 1 98 ? 9.101 -3.174 4.038 1.00 83.75 98 LEU A CA 1
ATOM 825 C C . LEU A 1 98 ? 9.111 -3.698 5.478 1.00 83.75 98 LEU A C 1
ATOM 827 O O . LEU A 1 98 ? 8.488 -4.728 5.735 1.00 83.75 98 LEU A O 1
ATOM 831 N N . GLU A 1 99 ? 9.739 -2.960 6.395 1.00 81.94 99 GLU A N 1
ATOM 832 C CA . GLU A 1 99 ? 9.858 -3.312 7.816 1.00 81.94 99 GLU A CA 1
ATOM 833 C C . GLU A 1 99 ? 8.487 -3.329 8.505 1.00 81.94 99 GLU A C 1
ATOM 835 O O . GLU A 1 99 ? 8.164 -4.247 9.258 1.00 81.94 99 GLU A O 1
ATOM 840 N N . TRP A 1 100 ? 7.621 -2.363 8.182 1.00 80.75 100 TRP A N 1
ATOM 841 C CA . TRP A 1 100 ? 6.386 -2.151 8.930 1.00 80.75 100 TRP A CA 1
ATOM 842 C C . TRP A 1 100 ? 5.360 -3.254 8.817 1.00 80.75 100 TRP A C 1
ATOM 844 O O . TRP A 1 100 ? 4.745 -3.656 9.804 1.00 80.75 100 TRP A O 1
ATOM 854 N N . THR A 1 101 ? 5.176 -3.773 7.612 1.00 75.69 101 THR A N 1
ATOM 855 C CA . THR A 1 101 ? 4.234 -4.877 7.410 1.00 75.69 101 THR A CA 1
ATOM 856 C C . THR A 1 101 ? 4.717 -6.172 8.059 1.00 75.69 101 THR A C 1
ATOM 858 O O . THR A 1 101 ? 3.892 -6.991 8.458 1.00 75.69 101 THR A O 1
ATOM 861 N N . GLU A 1 102 ? 6.032 -6.355 8.172 1.00 81.25 102 GLU A N 1
ATOM 862 C CA . GLU A 1 102 ? 6.643 -7.562 8.716 1.00 81.25 102 GLU A CA 1
ATOM 863 C C . GLU A 1 102 ? 6.629 -7.579 10.243 1.00 81.25 102 GLU A C 1
ATOM 865 O O . GLU A 1 102 ? 6.115 -8.533 10.829 1.00 81.25 102 GLU A O 1
ATOM 870 N N . GLU A 1 103 ? 7.093 -6.505 10.883 1.00 82.69 103 GLU A N 1
ATOM 871 C CA . GLU A 1 103 ? 7.153 -6.412 12.343 1.00 82.69 103 GLU A CA 1
ATOM 872 C C . GLU A 1 103 ? 5.762 -6.542 12.984 1.00 82.69 103 GLU A C 1
ATOM 874 O O . GLU A 1 103 ? 5.572 -7.358 13.888 1.00 82.69 103 GLU A O 1
ATOM 879 N N . LEU A 1 104 ? 4.758 -5.833 12.452 1.00 83.56 104 LEU A N 1
ATOM 880 C CA . LEU A 1 104 ? 3.358 -5.963 12.882 1.00 83.56 104 LEU A CA 1
ATOM 881 C C . LEU A 1 104 ? 2.852 -7.406 12.777 1.00 83.56 104 LEU A C 1
ATOM 883 O O . LEU A 1 104 ? 2.282 -7.952 13.721 1.00 83.56 104 LEU A O 1
ATOM 887 N N . ALA A 1 105 ? 3.064 -8.046 11.624 1.00 85.81 105 ALA A N 1
ATOM 888 C CA . ALA A 1 105 ? 2.549 -9.387 11.376 1.00 85.81 105 ALA A CA 1
ATOM 889 C C . ALA A 1 105 ? 3.177 -10.436 12.309 1.00 85.81 105 ALA A C 1
ATOM 891 O O . ALA A 1 105 ? 2.479 -11.360 12.744 1.00 85.81 105 ALA A O 1
ATOM 892 N N . VAL A 1 106 ? 4.474 -10.299 12.604 1.00 86.62 106 VAL A N 1
ATOM 893 C CA . VAL A 1 106 ? 5.218 -11.185 13.510 1.00 86.62 106 VAL A CA 1
ATOM 894 C C . VAL A 1 106 ? 4.781 -10.976 14.957 1.00 86.62 106 VAL A C 1
ATOM 896 O O . VAL A 1 106 ? 4.416 -11.954 15.618 1.00 86.62 106 VAL A O 1
ATOM 899 N N . ASN A 1 107 ? 4.755 -9.726 15.427 1.00 87.62 107 ASN A N 1
ATOM 900 C CA . ASN A 1 107 ? 4.375 -9.395 16.801 1.00 87.62 107 ASN A CA 1
ATOM 901 C C . ASN A 1 107 ? 2.951 -9.871 17.112 1.00 87.62 107 ASN A C 1
ATOM 903 O O . ASN A 1 107 ? 2.728 -10.571 18.101 1.00 87.62 107 ASN A O 1
ATOM 907 N N . ASP A 1 108 ? 1.998 -9.625 16.216 1.00 90.38 108 ASP A N 1
ATOM 908 C CA . ASP A 1 108 ? 0.607 -10.013 16.455 1.00 90.38 108 ASP A CA 1
ATOM 909 C C . ASP A 1 108 ? 0.374 -11.512 16.356 1.00 90.38 108 ASP A C 1
ATOM 911 O O . ASP A 1 108 ? -0.502 -12.053 17.025 1.00 90.38 108 ASP A O 1
ATOM 915 N N . LYS A 1 109 ? 1.173 -12.222 15.552 1.00 88.81 109 LYS A N 1
ATOM 916 C CA . LYS A 1 109 ? 1.149 -13.688 15.556 1.00 88.81 109 LYS A CA 1
ATOM 917 C C . LYS A 1 109 ? 1.576 -14.240 16.915 1.00 88.81 109 LYS A C 1
ATOM 919 O O . LYS A 1 109 ? 1.012 -15.237 17.361 1.00 88.81 109 LYS A O 1
ATOM 924 N N . HIS A 1 110 ? 2.536 -13.597 17.575 1.00 88.31 110 HIS A N 1
ATOM 925 C CA . HIS A 1 110 ? 2.936 -13.965 18.928 1.00 88.31 110 HIS A CA 1
ATOM 926 C C . HIS A 1 110 ? 1.850 -13.623 19.963 1.00 88.31 110 HIS A C 1
ATOM 928 O O . HIS A 1 110 ? 1.523 -14.464 20.800 1.00 88.31 110 HIS A O 1
ATOM 934 N N . LEU A 1 111 ? 1.242 -12.435 19.873 1.00 89.38 111 LEU A N 1
ATOM 935 C CA . LEU A 1 111 ? 0.152 -12.011 20.763 1.00 89.38 111 LEU A CA 1
ATOM 936 C C . LEU A 1 111 ? -1.122 -12.862 20.613 1.00 89.38 111 LEU A C 1
ATOM 938 O O . LEU A 1 111 ? -1.813 -13.158 21.589 1.00 89.38 111 LEU A O 1
ATOM 942 N N . GLU A 1 112 ? -1.434 -13.299 19.395 1.00 89.81 112 GLU A N 1
ATOM 943 C CA . GLU A 1 112 ? -2.528 -14.236 19.144 1.00 89.81 112 GLU A CA 1
ATOM 944 C C . GLU A 1 112 ? -2.233 -15.604 19.773 1.00 89.81 112 GLU A C 1
ATOM 946 O O . GLU A 1 112 ? -3.095 -16.169 20.446 1.00 89.81 112 GLU A O 1
ATOM 951 N N . ALA A 1 113 ? -1.000 -16.106 19.634 1.00 89.69 113 ALA A N 1
ATOM 952 C CA . ALA A 1 113 ? -0.577 -17.370 20.237 1.00 89.69 113 ALA A CA 1
ATOM 953 C C . ALA A 1 113 ? -0.564 -17.330 21.776 1.00 89.69 113 ALA A C 1
ATOM 955 O O . ALA A 1 113 ? -0.854 -18.342 22.414 1.00 89.69 113 ALA A O 1
ATOM 956 N N . SER A 1 114 ? -0.278 -16.172 22.383 1.00 91.25 114 SER A N 1
ATOM 957 C CA . SER A 1 114 ? -0.378 -15.976 23.838 1.00 91.25 114 SER A CA 1
ATOM 958 C C . SER A 1 114 ? -1.826 -15.838 24.329 1.00 91.25 114 SER A C 1
ATOM 960 O O . SER A 1 114 ? -2.093 -15.915 25.529 1.00 91.25 114 SER A O 1
ATOM 962 N N . GLY A 1 115 ? -2.787 -15.703 23.409 1.00 88.38 115 GLY A N 1
ATOM 963 C CA . GLY A 1 115 ? -4.210 -15.681 23.710 1.00 88.38 115 GLY A CA 1
ATOM 964 C C . GLY A 1 115 ? -4.711 -14.337 24.227 1.00 88.38 115 GLY A C 1
ATOM 965 O O . GLY A 1 115 ? -5.623 -14.309 25.055 1.00 88.38 115 GLY A O 1
ATOM 966 N N . GLN A 1 116 ? -4.140 -13.230 23.753 1.00 89.56 116 GLN A N 1
ATOM 967 C CA . GLN A 1 116 ? -4.655 -11.901 24.067 1.00 89.56 116 GLN A CA 1
ATOM 968 C C . GLN A 1 116 ? -6.141 -11.778 23.664 1.00 89.56 116 GLN A C 1
ATOM 970 O O . GLN A 1 116 ? -6.568 -12.241 22.604 1.00 89.56 116 GLN A O 1
ATOM 975 N N . ASP A 1 117 ? -6.941 -11.154 24.531 1.00 88.31 117 ASP A N 1
ATOM 976 C CA . ASP A 1 117 ? -8.410 -11.168 24.459 1.00 88.31 117 ASP A CA 1
ATOM 977 C C . ASP A 1 117 ? -8.975 -10.605 23.143 1.00 88.31 117 ASP A C 1
ATOM 979 O O . ASP A 1 117 ? -9.940 -11.143 22.596 1.00 88.31 117 ASP A O 1
ATOM 983 N N . ILE A 1 118 ? -8.337 -9.572 22.580 1.00 89.62 118 ILE A N 1
ATOM 984 C CA . ILE A 1 118 ? -8.775 -8.957 21.321 1.00 89.62 118 ILE A CA 1
ATOM 985 C C . ILE A 1 118 ? -8.733 -9.946 20.149 1.00 89.62 118 ILE A C 1
ATOM 987 O O . ILE A 1 118 ? -9.691 -10.010 19.380 1.00 89.62 118 ILE A O 1
ATOM 991 N N . PHE A 1 119 ? -7.689 -10.776 20.055 1.00 91.31 119 PHE A N 1
ATOM 992 C CA . PHE A 1 119 ? -7.557 -11.789 19.004 1.00 91.31 119 PHE A CA 1
ATOM 993 C C . PHE A 1 119 ? -8.488 -12.986 19.232 1.00 91.31 119 PHE A C 1
ATOM 995 O O . PHE A 1 119 ? -8.891 -13.642 18.277 1.00 91.31 119 PHE A O 1
ATOM 1002 N N . ARG A 1 120 ? -8.910 -13.249 20.478 1.00 89.19 120 ARG A N 1
ATOM 1003 C CA . ARG A 1 120 ? -9.946 -14.257 20.769 1.00 89.19 120 ARG A CA 1
ATOM 1004 C C . ARG A 1 120 ? -11.335 -13.786 20.342 1.00 89.19 120 ARG A C 1
ATOM 1006 O O . ARG A 1 120 ? -12.075 -14.543 19.720 1.00 89.19 120 ARG A O 1
ATOM 1013 N N . LYS A 1 121 ? -11.689 -12.539 20.668 1.00 88.81 121 LYS A N 1
ATOM 1014 C CA . LYS A 1 121 ? -12.984 -11.929 20.311 1.00 88.81 121 LYS A CA 1
ATOM 1015 C C . LYS A 1 121 ? -13.091 -11.625 18.819 1.00 88.81 121 LYS A C 1
ATOM 1017 O O . LYS A 1 121 ? -14.166 -11.755 18.236 1.00 88.81 121 LYS A O 1
ATOM 1022 N N . HIS A 1 122 ? -11.974 -11.251 18.201 1.00 88.88 122 HIS A N 1
ATOM 1023 C CA . HIS A 1 122 ? -11.879 -10.926 16.784 1.00 88.88 122 HIS A CA 1
ATOM 1024 C C . HIS A 1 122 ? -10.687 -11.658 16.148 1.00 88.88 122 HIS A C 1
ATOM 1026 O O . HIS A 1 122 ? -9.631 -11.058 15.963 1.00 88.88 122 HIS A O 1
ATOM 1032 N N . PRO A 1 123 ? -10.845 -12.947 15.790 1.00 88.75 123 PRO A N 1
ATOM 1033 C CA . PRO A 1 123 ? -9.771 -13.724 15.177 1.00 88.75 123 PRO A CA 1
ATOM 1034 C C . PRO A 1 123 ? -9.288 -13.118 13.861 1.00 88.75 123 PRO A C 1
ATOM 1036 O O . PRO A 1 123 ? -10.090 -12.679 13.022 1.00 88.75 123 PRO A O 1
ATOM 1039 N N . ARG A 1 124 ? -7.969 -13.139 13.648 1.00 88.62 124 ARG A N 1
ATOM 1040 C CA . ARG A 1 124 ? -7.378 -12.649 12.401 1.00 88.62 124 ARG A CA 1
ATOM 1041 C C . ARG A 1 124 ? -7.736 -13.601 11.263 1.00 88.62 124 ARG A C 1
ATOM 1043 O O . ARG A 1 124 ? -7.554 -14.809 11.353 1.00 88.62 124 ARG A O 1
ATOM 1050 N N . LYS A 1 125 ? -8.252 -13.050 10.163 1.00 80.38 125 LYS A N 1
ATOM 1051 C CA . LYS A 1 125 ? -8.698 -13.845 9.002 1.00 80.38 125 LYS A CA 1
ATOM 1052 C C . LYS A 1 125 ? -7.598 -14.122 7.980 1.00 80.38 125 LYS A C 1
ATOM 1054 O O . LYS A 1 125 ? -7.748 -15.016 7.156 1.00 80.38 125 LYS A O 1
ATOM 1059 N N . ALA A 1 126 ? -6.538 -13.321 7.991 1.00 76.62 126 ALA A N 1
ATOM 1060 C CA . ALA A 1 126 ? -5.413 -13.425 7.075 1.00 76.62 126 ALA A CA 1
ATOM 1061 C C . ALA A 1 126 ? -4.195 -12.705 7.662 1.00 76.62 126 ALA A C 1
ATOM 1063 O O . ALA A 1 126 ? -4.325 -11.888 8.576 1.00 76.62 126 ALA A O 1
ATOM 1064 N N . SER A 1 127 ? -3.022 -12.995 7.099 1.00 76.12 127 SER A N 1
ATOM 1065 C CA . SER A 1 127 ? -1.812 -12.221 7.365 1.00 76.12 127 SER A CA 1
ATOM 1066 C C . SER A 1 127 ? -1.965 -10.786 6.853 1.00 76.12 127 SER A C 1
ATOM 1068 O O . SER A 1 127 ? -2.546 -10.564 5.790 1.00 76.12 127 SER A O 1
ATOM 1070 N N . LEU A 1 128 ? -1.418 -9.824 7.598 1.00 78.75 128 LEU A N 1
ATOM 1071 C CA . LEU A 1 128 ? -1.364 -8.416 7.192 1.00 78.75 128 LEU A CA 1
ATOM 1072 C C . LEU A 1 128 ? -0.304 -8.153 6.117 1.00 78.75 128 LEU A C 1
ATOM 1074 O O . LEU A 1 128 ? -0.296 -7.094 5.487 1.00 78.75 128 LEU A O 1
ATOM 1078 N N . LEU A 1 129 ? 0.600 -9.113 5.915 1.00 75.12 129 LEU A N 1
ATOM 1079 C CA . LEU A 1 129 ? 1.659 -8.995 4.930 1.00 75.12 129 LEU A CA 1
ATOM 1080 C C . LEU A 1 129 ? 1.057 -8.705 3.553 1.00 75.12 129 LEU A C 1
ATOM 1082 O O . LEU A 1 129 ? 0.122 -9.373 3.115 1.00 75.12 129 LEU A O 1
ATOM 1086 N N . PHE A 1 130 ? 1.635 -7.709 2.880 1.00 66.25 130 PHE A N 1
ATOM 1087 C CA . PHE A 1 130 ? 1.316 -7.345 1.494 1.00 66.25 130 PHE A CA 1
ATOM 1088 C C . PHE A 1 130 ? -0.069 -6.715 1.287 1.00 66.25 130 PHE A C 1
ATOM 1090 O O . PHE A 1 130 ? -0.489 -6.492 0.149 1.00 66.25 130 PHE A O 1
ATOM 1097 N N . MET A 1 131 ? -0.767 -6.367 2.370 1.00 81.62 131 MET A N 1
ATOM 1098 C CA . MET A 1 131 ? -2.023 -5.634 2.283 1.00 81.62 131 MET A CA 1
ATOM 1099 C C . MET A 1 131 ? -1.780 -4.140 1.992 1.00 81.62 131 MET A C 1
ATOM 1101 O O . MET A 1 131 ? -0.760 -3.584 2.410 1.00 81.62 131 MET A O 1
ATOM 1105 N N . PRO A 1 132 ? -2.700 -3.459 1.278 1.00 82.31 132 PRO A N 1
ATOM 1106 C CA . PRO A 1 132 ? -2.633 -2.011 1.086 1.00 82.31 132 PRO A CA 1
ATOM 1107 C C . PRO A 1 132 ? -2.555 -1.265 2.422 1.00 82.31 132 PRO A C 1
ATOM 1109 O O . PRO A 1 132 ? -3.173 -1.689 3.397 1.00 82.31 132 PRO A O 1
ATOM 1112 N N . LEU A 1 133 ? -1.896 -0.109 2.460 1.00 84.31 133 LEU A N 1
ATOM 1113 C CA . LEU A 1 133 ? -1.711 0.722 3.652 1.00 84.31 133 LEU A CA 1
ATOM 1114 C C . LEU A 1 133 ? -3.040 1.086 4.320 1.00 84.31 133 LEU A C 1
ATOM 1116 O O . LEU A 1 133 ? -3.119 1.129 5.540 1.00 84.31 133 LEU A O 1
ATOM 1120 N N . VAL A 1 134 ? -4.106 1.290 3.542 1.00 89.00 134 VAL A N 1
ATOM 1121 C CA . VAL A 1 134 ? -5.461 1.495 4.084 1.00 89.00 134 VAL A CA 1
ATOM 1122 C C . VAL A 1 134 ? -5.984 0.264 4.837 1.00 89.00 134 VAL A C 1
ATOM 1124 O O . VAL A 1 134 ? -6.667 0.403 5.845 1.00 89.00 134 VAL A O 1
ATOM 1127 N N . THR A 1 135 ? -5.632 -0.942 4.390 1.00 88.69 135 THR A N 1
ATOM 1128 C CA . THR A 1 135 ? -5.978 -2.201 5.066 1.00 88.69 135 THR A CA 1
ATOM 1129 C C . THR A 1 135 ? -5.114 -2.394 6.309 1.00 88.69 135 THR A C 1
ATOM 1131 O O . THR A 1 135 ? -5.634 -2.783 7.349 1.00 88.69 135 THR A O 1
ATOM 1134 N N . THR A 1 136 ? -3.826 -2.046 6.234 1.00 89.75 136 THR A N 1
ATOM 1135 C CA . THR A 1 136 ? -2.915 -1.991 7.389 1.00 89.75 136 THR A CA 1
ATOM 1136 C C . THR A 1 136 ? -3.416 -1.012 8.443 1.00 89.75 136 THR A C 1
ATOM 1138 O O . THR A 1 136 ? -3.494 -1.354 9.616 1.00 89.75 136 THR A O 1
ATOM 1141 N N . LEU A 1 137 ? -3.861 0.173 8.027 1.00 92.50 137 LEU A N 1
ATOM 1142 C CA . LEU A 1 137 ? -4.457 1.159 8.918 1.00 92.50 137 LEU A CA 1
ATOM 1143 C C . LEU A 1 137 ? -5.758 0.651 9.531 1.00 92.50 137 LEU A C 1
ATOM 1145 O O . LEU A 1 137 ? -5.947 0.774 10.736 1.00 92.50 137 LEU A O 1
ATOM 1149 N N . PHE A 1 138 ? -6.638 0.062 8.720 1.00 92.75 138 PHE A N 1
ATOM 1150 C CA . PHE A 1 138 ? -7.871 -0.545 9.211 1.00 92.75 138 PHE A CA 1
ATOM 1151 C C . PHE A 1 138 ? -7.574 -1.589 10.285 1.00 92.75 138 PHE A C 1
ATOM 1153 O O . PHE A 1 138 ? -8.180 -1.568 11.351 1.00 92.75 138 PHE A O 1
ATOM 1160 N N . TYR A 1 139 ? -6.600 -2.458 10.027 1.00 93.12 139 TYR A N 1
ATOM 1161 C CA . TYR A 1 139 ? -6.130 -3.461 10.967 1.00 93.12 139 TYR A CA 1
ATOM 1162 C C . TYR A 1 139 ? -5.593 -2.829 12.262 1.00 93.12 139 TYR A C 1
ATOM 1164 O O . TYR A 1 139 ? -6.060 -3.187 13.343 1.00 93.12 139 TYR A O 1
ATOM 1172 N N . SER A 1 140 ? -4.705 -1.832 12.178 1.00 93.44 140 SER A N 1
ATOM 1173 C CA . SER A 1 140 ? -4.211 -1.095 13.351 1.00 93.44 140 SER A CA 1
ATOM 1174 C C . SER A 1 140 ? -5.348 -0.453 14.151 1.00 93.44 140 SER A C 1
ATOM 1176 O O . SER A 1 140 ? -5.339 -0.487 15.377 1.00 93.44 140 SER A O 1
ATOM 1178 N N . CYS A 1 141 ? -6.383 0.073 13.488 1.00 94.31 141 CYS A N 1
ATOM 1179 C CA . CYS A 1 141 ? -7.562 0.619 14.161 1.00 94.31 141 CYS A CA 1
ATOM 1180 C C . CYS A 1 141 ? -8.468 -0.448 14.805 1.00 94.31 141 CYS A C 1
ATOM 1182 O O . CYS A 1 141 ? -9.271 -0.109 15.676 1.00 94.31 141 CYS A O 1
ATOM 1184 N N . ILE A 1 142 ? -8.370 -1.717 14.404 1.00 92.88 142 ILE A N 1
ATOM 1185 C CA . ILE A 1 142 ? -9.062 -2.826 15.071 1.00 92.88 142 ILE A CA 1
ATOM 1186 C C . ILE A 1 142 ? -8.290 -3.236 16.330 1.00 92.88 142 ILE A C 1
ATOM 1188 O O . ILE A 1 142 ? -8.856 -3.214 17.423 1.00 92.88 142 ILE A O 1
ATOM 1192 N N . TYR A 1 143 ? -7.007 -3.572 16.185 1.00 92.88 143 TYR A N 1
ATOM 1193 C CA . TYR A 1 143 ? -6.252 -4.281 17.226 1.00 92.88 143 TYR A CA 1
ATOM 1194 C C . TYR A 1 143 ? -5.437 -3.368 18.152 1.00 92.88 143 TYR A C 1
ATOM 1196 O O . TYR A 1 143 ? -5.251 -3.707 19.316 1.00 92.88 143 TYR A O 1
ATOM 1204 N N . HIS A 1 144 ? -5.025 -2.189 17.678 1.00 93.38 144 HIS A N 1
ATOM 1205 C CA . HIS A 1 144 ? -4.007 -1.348 18.328 1.00 93.38 144 HIS A CA 1
ATOM 1206 C C . HIS A 1 144 ? -4.455 0.109 18.511 1.00 93.38 144 HIS A C 1
ATOM 1208 O O . HIS A 1 144 ? -3.643 1.020 18.654 1.00 93.38 144 HIS A O 1
ATOM 1214 N N . TYR A 1 145 ? -5.766 0.366 18.477 1.00 93.19 145 TYR A N 1
ATOM 1215 C CA . TYR A 1 145 ? -6.301 1.729 18.412 1.00 93.19 145 TYR A CA 1
ATOM 1216 C C . TYR A 1 145 ? -5.935 2.609 19.610 1.00 93.19 145 TYR A C 1
ATOM 1218 O O . TYR A 1 145 ? -5.668 3.796 19.451 1.00 93.19 145 TYR A O 1
ATOM 1226 N N . THR A 1 146 ? -5.929 2.021 20.804 1.00 90.06 146 THR A N 1
ATOM 1227 C CA . THR A 1 146 ? -5.662 2.720 22.066 1.00 90.06 146 THR A CA 1
ATOM 1228 C C . THR A 1 146 ? -4.175 2.796 22.399 1.00 90.06 146 THR A C 1
ATOM 1230 O O . THR A 1 146 ? -3.811 3.309 23.455 1.00 90.06 146 THR A O 1
ATOM 1233 N N . GLU A 1 147 ? -3.308 2.253 21.546 1.00 91.31 147 GLU A N 1
ATOM 1234 C CA . GLU A 1 147 ? -1.870 2.299 21.772 1.00 91.31 147 GLU A CA 1
ATOM 1235 C C . GLU A 1 147 ? -1.319 3.703 21.549 1.00 91.31 147 GLU A C 1
ATOM 1237 O O . GLU A 1 147 ? -1.758 4.454 20.668 1.00 91.31 147 GLU A O 1
ATOM 1242 N N . SER A 1 148 ? -0.313 4.046 22.351 1.00 89.38 148 SER A N 1
ATOM 1243 C CA . SER A 1 148 ? 0.337 5.348 22.287 1.00 89.38 148 SER A CA 1
ATOM 1244 C C . SER A 1 148 ? 0.968 5.578 20.914 1.00 89.38 148 SER A C 1
ATOM 1246 O O . SER A 1 148 ? 1.429 4.646 20.258 1.00 89.38 148 SER A O 1
ATOM 1248 N N . GLU A 1 149 ? 1.042 6.841 20.498 1.00 84.12 149 GLU A N 1
ATOM 1249 C CA . GLU A 1 149 ? 1.639 7.224 19.213 1.00 84.12 149 GLU A CA 1
ATOM 1250 C C . GLU A 1 149 ? 3.089 6.736 19.046 1.00 84.12 149 GLU A C 1
ATOM 1252 O O . GLU A 1 149 ? 3.517 6.471 17.932 1.00 84.12 149 GLU A O 1
ATOM 1257 N N . GLY A 1 150 ? 3.850 6.583 20.134 1.00 84.69 150 GLY A N 1
ATOM 1258 C CA . GLY A 1 150 ? 5.214 6.050 20.065 1.00 84.69 150 GLY A CA 1
ATOM 1259 C C . GLY A 1 150 ? 5.283 4.565 19.698 1.00 84.69 150 GLY A C 1
ATOM 1260 O O . GLY A 1 150 ? 6.359 4.062 19.388 1.00 84.69 150 GLY A O 1
ATOM 1261 N N . THR A 1 151 ? 4.152 3.858 19.726 1.00 87.38 151 THR A N 1
ATOM 1262 C CA . THR A 1 151 ? 4.085 2.427 19.434 1.00 87.38 151 THR A CA 1
ATOM 1263 C C . THR A 1 151 ? 3.993 2.208 17.933 1.00 87.38 151 THR A C 1
ATOM 1265 O O . THR A 1 151 ? 3.223 2.871 17.236 1.00 87.38 151 THR A O 1
ATOM 1268 N N . PHE A 1 152 ? 4.776 1.265 17.424 1.00 84.25 152 PHE A N 1
ATOM 1269 C CA . PHE A 1 152 ? 4.832 0.941 16.003 1.00 84.25 152 PHE A CA 1
ATOM 1270 C C . PHE A 1 152 ? 3.473 0.509 15.437 1.00 84.25 152 PHE A C 1
ATOM 1272 O O . PHE A 1 152 ? 3.065 0.927 14.365 1.00 84.25 152 PHE A O 1
ATOM 1279 N N . SER A 1 153 ? 2.705 -0.267 16.191 1.00 87.56 153 SER A N 1
ATOM 1280 C CA . SER A 1 153 ? 1.391 -0.767 15.786 1.00 87.56 153 SER A CA 1
ATOM 1281 C C . SER A 1 153 ? 0.262 0.272 15.846 1.00 87.56 153 SER A C 1
ATOM 1283 O O . SER A 1 153 ? -0.804 0.053 15.255 1.00 87.56 153 SER A O 1
ATOM 1285 N N . SER A 1 154 ? 0.500 1.427 16.483 1.00 92.62 154 SER A N 1
ATOM 1286 C CA . SER A 1 154 ? -0.508 2.472 16.682 1.00 92.62 154 SER A CA 1
ATOM 1287 C C . SER A 1 154 ? -0.952 3.101 15.353 1.00 92.62 154 SER A C 1
ATOM 1289 O O . SER A 1 154 ? -0.117 3.534 14.546 1.00 92.62 154 SER A O 1
ATOM 1291 N N . PRO A 1 155 ? -2.270 3.259 15.121 1.00 93.38 155 PRO A N 1
ATOM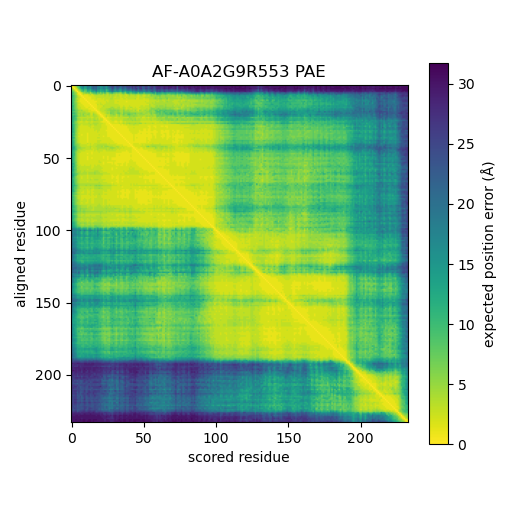 1292 C CA . PRO A 1 155 ? -2.778 3.877 13.898 1.00 93.38 155 PRO A CA 1
ATOM 1293 C C . PRO A 1 155 ? -2.366 5.354 13.770 1.00 93.38 155 PRO A C 1
ATOM 1295 O O . PRO A 1 155 ? -2.221 5.856 12.652 1.00 93.38 155 PRO A O 1
ATOM 1298 N N . THR A 1 156 ? -2.115 6.051 14.886 1.00 91.75 156 THR A N 1
ATOM 1299 C CA . THR A 1 156 ? -1.615 7.437 14.880 1.00 91.75 156 THR A CA 1
ATOM 1300 C C . THR A 1 156 ? -0.176 7.508 14.366 1.00 91.75 156 THR A C 1
ATOM 1302 O O . THR A 1 156 ? 0.147 8.388 13.563 1.00 91.75 156 THR A O 1
ATOM 1305 N N . ASN A 1 157 ? 0.670 6.553 14.768 1.00 91.62 157 ASN A N 1
ATOM 1306 C CA . ASN A 1 157 ? 2.039 6.440 14.270 1.00 91.62 157 ASN A CA 1
ATOM 1307 C C . ASN A 1 157 ? 2.045 6.143 12.768 1.00 91.62 157 ASN A C 1
ATOM 1309 O O . ASN A 1 157 ? 2.685 6.849 11.987 1.00 91.62 157 ASN A O 1
ATOM 1313 N N . LEU A 1 158 ? 1.237 5.164 12.348 1.00 90.31 158 LEU A N 1
ATOM 1314 C CA . LEU A 1 158 ? 1.075 4.796 10.942 1.00 90.31 158 LEU A CA 1
ATOM 1315 C C . LEU A 1 158 ? 0.648 6.004 10.091 1.00 90.31 158 LEU A C 1
ATOM 1317 O O . LEU A 1 158 ? 1.229 6.264 9.034 1.00 90.31 158 LEU A O 1
ATOM 1321 N N . ARG A 1 159 ? -0.321 6.797 10.577 1.00 91.25 159 ARG A N 1
ATOM 1322 C CA . ARG A 1 159 ? -0.767 8.028 9.909 1.00 91.25 159 ARG A CA 1
ATOM 1323 C C . ARG A 1 159 ? 0.390 8.998 9.685 1.00 91.25 159 ARG A C 1
ATOM 1325 O O . ARG A 1 159 ? 0.549 9.482 8.566 1.00 91.25 159 ARG A O 1
ATOM 1332 N N . LYS A 1 160 ? 1.169 9.312 10.725 1.00 90.19 160 LYS A N 1
ATOM 1333 C CA . LYS A 1 160 ? 2.280 10.274 10.622 1.00 90.19 160 LYS A CA 1
ATOM 1334 C C . LYS A 1 160 ? 3.407 9.739 9.743 1.00 90.19 160 LYS A C 1
ATOM 1336 O O . LYS A 1 160 ? 3.872 10.447 8.851 1.00 90.19 160 LYS A O 1
ATOM 1341 N N . THR A 1 161 ? 3.787 8.481 9.946 1.00 87.56 161 THR A N 1
ATOM 1342 C CA . THR A 1 161 ? 4.893 7.819 9.247 1.00 87.56 161 THR A CA 1
ATOM 1343 C C . THR A 1 161 ? 4.678 7.793 7.738 1.00 87.56 161 THR A C 1
ATOM 1345 O O . THR A 1 161 ? 5.573 8.198 6.987 1.00 87.56 161 THR A O 1
ATOM 1348 N N . PHE A 1 162 ? 3.482 7.395 7.297 1.00 87.06 162 PHE A N 1
ATOM 1349 C CA . PHE A 1 162 ? 3.131 7.278 5.879 1.00 87.06 162 PHE A CA 1
ATOM 1350 C C . PHE A 1 162 ? 2.349 8.483 5.338 1.00 87.06 162 PHE A C 1
ATOM 1352 O O . PHE A 1 162 ? 1.827 8.433 4.228 1.00 87.06 162 PHE A O 1
ATOM 1359 N N . LYS A 1 163 ? 2.270 9.576 6.113 1.00 88.69 163 LYS A N 1
ATOM 1360 C CA . LYS A 1 163 ? 1.579 10.824 5.744 1.00 88.69 163 LYS A CA 1
ATOM 1361 C C . LYS A 1 163 ? 0.152 10.578 5.233 1.00 88.69 163 LYS A C 1
ATOM 1363 O O . LYS A 1 163 ? -0.296 11.203 4.271 1.00 88.69 163 LYS A O 1
ATOM 1368 N N . ILE A 1 164 ? -0.562 9.656 5.881 1.00 88.62 164 ILE A N 1
ATOM 1369 C CA . ILE A 1 164 ? -1.922 9.279 5.492 1.00 88.62 164 ILE A CA 1
ATOM 1370 C C . ILE A 1 164 ? -2.824 10.514 5.629 1.00 88.62 164 ILE A C 1
ATOM 1372 O O . ILE A 1 164 ? -2.851 11.126 6.705 1.00 88.62 164 ILE A O 1
ATOM 1376 N N . PRO A 1 165 ? -3.582 10.886 4.579 1.00 87.12 165 PRO A N 1
ATOM 1377 C CA . PRO A 1 165 ? -4.499 12.014 4.647 1.00 87.12 165 PRO A CA 1
ATOM 1378 C C . PRO A 1 165 ? -5.485 11.859 5.802 1.00 87.12 165 PRO A C 1
ATOM 1380 O O . PRO A 1 165 ? -6.068 10.792 5.990 1.00 87.12 165 PRO A O 1
ATOM 1383 N N . GLU A 1 166 ? -5.726 12.942 6.537 1.00 83.81 166 GLU A N 1
ATOM 1384 C CA . GLU A 1 166 ? -6.606 12.943 7.712 1.00 83.81 166 GLU A CA 1
ATOM 1385 C C . GLU A 1 166 ? -7.991 12.363 7.420 1.00 83.81 166 GLU A C 1
ATOM 1387 O O . GLU A 1 166 ? -8.488 11.520 8.159 1.00 83.81 166 GLU A O 1
ATOM 1392 N N . LYS A 1 167 ? -8.566 12.740 6.277 1.00 80.44 167 LYS A N 1
ATOM 1393 C CA . LYS A 1 167 ? -9.846 12.211 5.806 1.00 80.44 167 LYS A CA 1
ATOM 1394 C C . LYS A 1 167 ? -9.839 10.686 5.656 1.00 80.44 167 LYS A C 1
ATOM 1396 O O . LYS A 1 167 ? -10.783 10.018 6.068 1.00 80.44 167 LYS A O 1
ATOM 1401 N N . LEU A 1 168 ? -8.784 10.131 5.055 1.00 85.88 168 LEU A N 1
ATOM 1402 C CA . LEU A 1 168 ? -8.649 8.683 4.891 1.00 85.88 168 LEU A CA 1
ATOM 1403 C C . LEU A 1 168 ? -8.471 8.006 6.253 1.00 85.88 168 LEU A C 1
ATOM 1405 O O . LEU A 1 168 ? -9.084 6.967 6.496 1.00 85.88 168 LEU A O 1
ATOM 1409 N N . TYR A 1 169 ? -7.689 8.619 7.144 1.00 90.38 169 TYR A N 1
ATOM 1410 C CA . TYR A 1 169 ? -7.498 8.130 8.503 1.00 90.38 169 TYR A CA 1
ATOM 1411 C C . TYR A 1 169 ? -8.816 8.026 9.266 1.00 90.38 169 TYR A C 1
ATOM 1413 O O . TYR A 1 169 ? -9.165 6.950 9.743 1.00 90.38 169 TYR A O 1
ATOM 1421 N N . ILE A 1 170 ? -9.575 9.119 9.303 1.00 84.44 170 ILE A N 1
ATOM 1422 C CA . ILE A 1 170 ? -10.861 9.204 9.993 1.00 84.44 170 ILE A CA 1
ATOM 1423 C C . ILE A 1 170 ? -11.835 8.147 9.472 1.00 84.44 170 ILE A C 1
ATOM 1425 O O . ILE A 1 170 ? -12.382 7.382 10.260 1.00 84.44 170 ILE A O 1
ATOM 1429 N N . LEU A 1 171 ? -12.023 8.060 8.152 1.00 82.62 171 LEU A N 1
ATOM 1430 C CA . LEU A 1 171 ? -12.959 7.101 7.560 1.00 82.62 171 LEU A CA 1
ATOM 1431 C C . LEU A 1 171 ? -12.574 5.651 7.870 1.00 82.62 171 LEU A C 1
ATOM 1433 O O . LEU A 1 171 ? -13.441 4.820 8.138 1.00 82.62 171 LEU A O 1
ATOM 1437 N N . THR A 1 172 ? -11.276 5.356 7.848 1.00 90.19 172 THR A N 1
ATOM 1438 C CA . THR A 1 172 ? -10.757 4.015 8.133 1.00 90.19 172 THR A CA 1
ATOM 1439 C C . THR A 1 172 ? -10.910 3.667 9.613 1.00 90.19 172 THR A C 1
ATOM 1441 O O . THR A 1 172 ? -11.390 2.581 9.938 1.00 90.19 172 THR A O 1
ATOM 1444 N N . ALA A 1 173 ? -10.573 4.604 10.504 1.00 91.31 173 ALA A N 1
ATOM 1445 C CA . ALA A 1 173 ? -10.729 4.454 11.944 1.00 91.31 173 ALA A CA 1
ATOM 1446 C C . ALA A 1 173 ? -12.201 4.281 12.334 1.00 91.31 173 ALA A C 1
ATOM 1448 O O . ALA A 1 173 ? -12.525 3.334 13.042 1.00 91.31 173 ALA A O 1
ATOM 1449 N N . LEU A 1 174 ? -13.102 5.118 11.811 1.00 84.06 174 LEU A N 1
ATOM 1450 C CA . LEU A 1 174 ? -14.545 4.998 12.036 1.00 84.06 174 LEU A CA 1
ATOM 1451 C C . LEU A 1 174 ? -15.066 3.626 11.610 1.00 84.06 174 LEU A C 1
ATOM 1453 O O . LEU A 1 174 ? -15.719 2.951 12.402 1.00 84.06 174 LEU A O 1
ATOM 1457 N N . ALA A 1 175 ? -14.723 3.182 10.397 1.00 82.06 175 ALA A N 1
ATOM 1458 C CA . ALA A 1 175 ? -15.146 1.879 9.898 1.00 82.06 175 ALA A CA 1
ATOM 1459 C C . ALA A 1 175 ? -14.655 0.725 10.788 1.00 82.06 175 ALA A C 1
ATOM 1461 O O . ALA A 1 175 ? -15.406 -0.215 11.058 1.00 82.06 175 ALA A O 1
ATOM 1462 N N . ALA A 1 176 ? -13.408 0.796 11.262 1.00 90.62 176 ALA A N 1
ATOM 1463 C CA . ALA A 1 176 ? -12.834 -0.201 12.155 1.00 90.62 176 ALA A CA 1
ATOM 1464 C C . ALA A 1 176 ? -13.489 -0.179 13.548 1.00 90.62 176 ALA A C 1
ATOM 1466 O O . ALA A 1 176 ? -13.926 -1.221 14.038 1.00 90.62 176 ALA A O 1
ATOM 1467 N N . ARG A 1 177 ? -13.622 0.995 14.179 1.00 90.38 177 ARG A N 1
ATOM 1468 C CA . ARG A 1 177 ? -14.207 1.118 15.527 1.00 90.38 177 ARG A CA 1
ATOM 1469 C C . ARG A 1 177 ? -15.691 0.759 15.552 1.00 90.38 177 ARG A C 1
ATOM 1471 O O . ARG A 1 177 ? -16.132 0.112 16.498 1.00 90.38 177 ARG A O 1
ATOM 1478 N N . ALA A 1 178 ? -16.439 1.084 14.499 1.00 81.00 178 ALA A N 1
ATOM 1479 C CA . ALA A 1 178 ? -17.842 0.690 14.362 1.00 81.00 178 ALA A CA 1
ATOM 1480 C C . ALA A 1 178 ? -17.996 -0.827 14.228 1.00 81.00 178 ALA A C 1
ATOM 1482 O O . ALA A 1 178 ? -18.852 -1.412 14.885 1.00 81.00 178 ALA A O 1
ATOM 1483 N N . LYS A 1 179 ? -17.099 -1.494 13.485 1.00 84.25 179 LYS A N 1
ATOM 1484 C CA . LYS A 1 179 ? -17.065 -2.965 13.409 1.00 84.25 179 LYS A CA 1
ATOM 1485 C C . LYS A 1 179 ? -16.901 -3.621 14.787 1.00 84.25 179 LYS A C 1
ATOM 1487 O O . LYS A 1 179 ? -17.396 -4.725 14.995 1.00 84.25 179 LYS A O 1
ATOM 1492 N N . LEU A 1 180 ? -16.211 -2.949 15.708 1.00 87.38 180 LEU A N 1
ATOM 1493 C CA . LEU A 1 180 ? -16.017 -3.390 17.090 1.00 87.38 180 LEU A CA 1
ATOM 1494 C C . LEU A 1 180 ? -17.091 -2.882 18.058 1.00 87.38 180 LEU A C 1
ATOM 1496 O O . LEU A 1 180 ? -17.022 -3.194 19.244 1.00 87.38 180 LEU A O 1
ATOM 1500 N N . ARG A 1 181 ? -18.063 -2.089 17.584 1.00 83.62 181 ARG A N 1
ATOM 1501 C CA . ARG A 1 181 ? -19.062 -1.396 18.417 1.00 83.62 181 ARG A CA 1
ATOM 1502 C C . ARG A 1 181 ? -18.426 -0.563 19.534 1.00 83.62 181 ARG A C 1
ATOM 1504 O O . ARG A 1 181 ? -18.981 -0.413 20.620 1.00 83.62 181 ARG A O 1
ATOM 1511 N N . ALA A 1 182 ? -17.242 -0.017 19.270 1.00 85.75 182 ALA A N 1
ATOM 1512 C CA . ALA A 1 182 ? -16.487 0.778 20.224 1.00 85.75 182 ALA A CA 1
ATOM 1513 C C . ALA A 1 182 ? -16.985 2.233 20.219 1.00 85.75 182 ALA A C 1
ATOM 1515 O O . ALA A 1 182 ? -16.302 3.148 19.757 1.00 85.75 182 ALA A O 1
ATOM 1516 N N . TRP A 1 183 ? -18.213 2.446 20.700 1.00 80.44 183 TRP A N 1
ATOM 1517 C CA . TRP A 1 183 ? -18.913 3.734 20.600 1.00 80.44 183 TRP A CA 1
ATOM 1518 C C . TRP A 1 183 ? -18.179 4.881 21.287 1.00 80.44 183 TRP A C 1
ATOM 1520 O O . TRP A 1 183 ? -18.188 5.991 20.771 1.00 80.44 183 TRP A O 1
ATOM 1530 N N . HIS A 1 184 ? -17.496 4.609 22.401 1.00 84.88 184 HIS A N 1
ATOM 1531 C CA . HIS A 1 184 ? -16.687 5.613 23.090 1.00 84.88 184 HIS A CA 1
ATOM 1532 C C . HIS A 1 184 ? -15.559 6.157 22.207 1.00 84.88 184 HIS A C 1
ATOM 1534 O O . HIS A 1 184 ? -15.324 7.361 22.197 1.00 84.88 184 HIS A O 1
ATOM 1540 N N . ASP A 1 185 ? -14.907 5.301 21.418 1.00 85.88 185 ASP A N 1
ATOM 1541 C CA . ASP A 1 185 ? -13.843 5.729 20.504 1.00 85.88 185 ASP A CA 1
ATOM 1542 C C . ASP A 1 185 ? -14.395 6.519 19.323 1.00 85.88 185 ASP A C 1
ATOM 1544 O O . ASP A 1 185 ? -13.755 7.445 18.830 1.00 85.88 185 ASP A O 1
ATOM 1548 N N . ILE A 1 186 ? -15.595 6.154 18.873 1.00 80.56 186 ILE A N 1
ATOM 1549 C CA . ILE A 1 186 ? -16.324 6.875 17.833 1.00 80.56 186 ILE A CA 1
ATOM 1550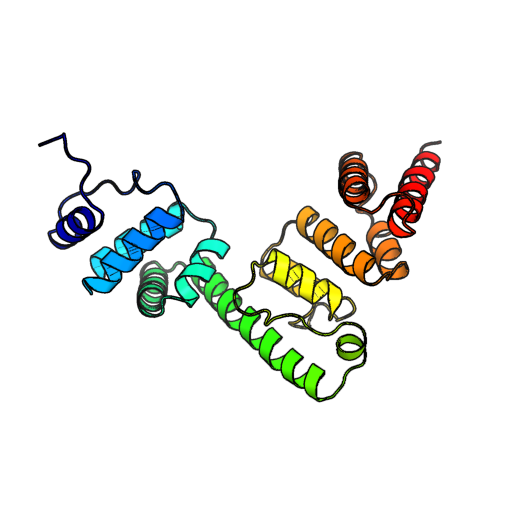 C C . ILE A 1 186 ? -16.684 8.274 18.346 1.00 80.56 186 ILE A C 1
ATOM 1552 O O . ILE A 1 186 ? -16.359 9.263 17.69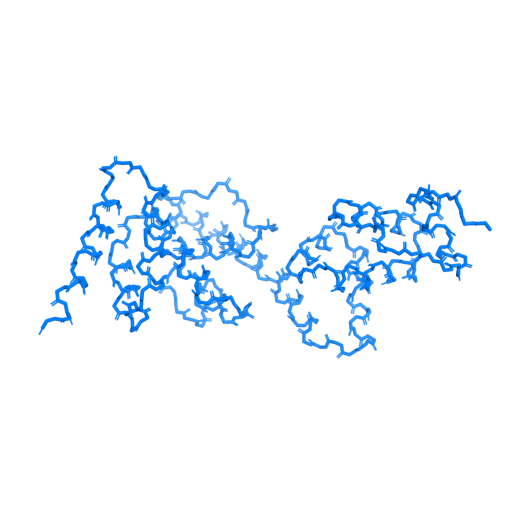5 1.00 80.56 186 ILE A O 1
ATOM 1556 N N . ASP A 1 187 ? -17.258 8.380 19.544 1.00 74.88 187 ASP A N 1
ATOM 1557 C CA . ASP A 1 187 ? -17.577 9.660 20.183 1.00 74.88 187 ASP A CA 1
ATOM 1558 C C . ASP A 1 187 ? -16.305 10.508 20.418 1.00 74.88 187 ASP A C 1
ATOM 1560 O O . ASP A 1 187 ? -16.310 11.721 20.185 1.00 74.88 187 ASP A O 1
ATOM 1564 N N . ALA A 1 188 ? -15.187 9.878 20.804 1.00 82.12 188 ALA A N 1
ATOM 1565 C CA . ALA A 1 188 ? -13.881 10.524 20.964 1.00 82.12 188 ALA A CA 1
ATOM 1566 C C . ALA A 1 188 ? -13.320 11.061 19.637 1.00 82.12 188 ALA A C 1
ATOM 1568 O O . ALA A 1 188 ? -12.799 12.178 19.588 1.00 82.12 188 ALA A O 1
ATOM 1569 N N . LEU A 1 189 ? -13.464 10.303 18.541 1.00 77.69 189 LEU A N 1
ATOM 1570 C CA . LEU A 1 189 ? -13.111 10.778 17.202 1.00 77.69 189 LEU A CA 1
ATOM 1571 C C . LEU A 1 189 ? -13.882 12.064 16.900 1.00 77.69 189 LEU A C 1
ATOM 1573 O O . LEU A 1 189 ? -13.255 13.062 16.556 1.00 77.69 189 LEU A O 1
ATOM 1577 N N . PHE A 1 190 ? -15.198 12.077 17.123 1.00 67.88 190 PHE A N 1
ATOM 1578 C CA . PHE A 1 190 ? -16.066 13.222 16.824 1.00 67.88 190 PHE A CA 1
ATOM 1579 C C . PHE A 1 190 ? -15.886 14.447 17.733 1.00 67.88 190 PHE A C 1
ATOM 1581 O O . PHE A 1 190 ? -16.216 15.559 17.325 1.00 67.88 190 PHE A O 1
ATOM 1588 N N . THR A 1 191 ? -15.357 14.278 18.947 1.00 67.56 191 THR A N 1
ATOM 1589 C CA . THR A 1 191 ? -15.136 15.383 19.902 1.00 67.56 191 THR A CA 1
ATOM 1590 C C . THR A 1 191 ? -13.815 16.121 19.699 1.00 67.56 191 THR A C 1
ATOM 1592 O O . THR A 1 191 ? -13.686 17.274 20.123 1.00 67.56 191 THR A O 1
ATOM 1595 N N . THR A 1 192 ? -12.842 15.524 19.004 1.00 62.25 192 THR A N 1
ATOM 1596 C CA . THR A 1 192 ? -11.704 16.299 18.488 1.00 62.25 192 THR A CA 1
ATOM 1597 C C . THR A 1 192 ? -12.229 17.365 17.515 1.00 62.25 192 THR A C 1
ATOM 1599 O O . THR A 1 192 ? -13.178 17.106 16.782 1.00 62.25 192 THR A O 1
ATOM 1602 N N . LYS A 1 193 ? -11.679 18.594 17.540 1.00 52.59 193 LYS A N 1
ATOM 1603 C CA . LYS A 1 193 ? -12.200 19.831 16.887 1.00 52.59 193 LYS A CA 1
ATOM 1604 C C . LYS A 1 193 ? -12.419 19.767 15.352 1.00 52.59 193 LYS A C 1
ATOM 1606 O O . LYS A 1 193 ? -12.662 20.795 14.728 1.00 52.59 193 LYS A O 1
ATOM 1611 N N . THR A 1 194 ? -12.336 18.585 14.766 1.00 52.84 194 THR A N 1
ATOM 1612 C CA . THR A 1 194 ? -12.268 18.240 13.349 1.00 52.84 194 THR A CA 1
ATOM 1613 C C . THR A 1 194 ? -13.641 18.058 12.686 1.00 52.84 194 THR A C 1
ATOM 1615 O O . THR A 1 194 ? -13.686 17.943 11.475 1.00 52.84 194 THR A O 1
ATOM 1618 N N . TYR A 1 195 ? -14.760 18.058 13.429 1.00 52.50 195 TYR A N 1
ATOM 1619 C CA . TYR A 1 195 ? -16.111 17.787 12.888 1.00 52.50 195 TYR A CA 1
ATOM 1620 C C . TYR A 1 195 ? -17.061 18.985 12.957 1.00 52.50 195 TYR A C 1
ATOM 1622 O O . TYR A 1 195 ? -18.190 18.883 13.439 1.00 52.50 195 TYR A O 1
ATOM 1630 N N . LYS A 1 196 ? -16.598 20.150 12.501 1.00 53.28 196 LYS A N 1
ATOM 1631 C CA . LYS A 1 196 ? -17.428 21.365 12.443 1.00 53.28 196 LYS A CA 1
ATOM 1632 C C . LYS A 1 196 ? -17.880 21.742 11.028 1.00 53.28 196 LYS A C 1
ATOM 1634 O O . LYS A 1 196 ? -18.805 22.542 10.909 1.00 53.28 196 LYS A O 1
ATOM 1639 N N . ASP A 1 197 ? -17.317 21.133 9.980 1.00 57.84 197 ASP A N 1
ATOM 1640 C CA . ASP A 1 197 ? -17.550 21.558 8.597 1.00 57.84 197 ASP A CA 1
ATOM 1641 C C . ASP A 1 197 ? -18.521 20.644 7.822 1.00 57.84 197 ASP A C 1
ATOM 1643 O O . ASP A 1 197 ? -18.599 19.428 8.011 1.00 57.84 197 ASP A O 1
ATOM 1647 N N . LEU A 1 198 ? -19.251 21.232 6.863 1.00 52.28 198 LEU A N 1
ATOM 1648 C CA . LEU A 1 198 ? -20.210 20.545 5.975 1.00 52.28 198 LEU A CA 1
ATOM 1649 C C . LEU A 1 198 ? -19.627 19.309 5.262 1.00 52.28 198 LEU A C 1
ATOM 1651 O O . LEU A 1 198 ? -20.349 18.347 4.989 1.00 52.28 198 LEU A O 1
ATOM 1655 N N . LYS A 1 199 ? -18.319 19.314 4.977 1.00 59.62 199 LYS A N 1
ATOM 1656 C CA . LYS A 1 199 ? -17.622 18.197 4.320 1.00 59.62 199 LYS A CA 1
ATOM 1657 C C . LYS A 1 199 ? -17.570 16.937 5.184 1.00 59.62 199 LYS A C 1
ATOM 1659 O O . LYS A 1 199 ? -17.477 15.842 4.624 1.00 59.62 199 LYS A O 1
ATOM 1664 N N . ASP A 1 200 ? -17.646 17.068 6.503 1.00 61.59 200 ASP A N 1
ATOM 1665 C CA . ASP A 1 200 ? -17.567 15.944 7.439 1.00 61.59 200 ASP A CA 1
ATOM 1666 C C . ASP A 1 200 ? -18.950 15.327 7.673 1.00 61.59 200 ASP A C 1
ATOM 1668 O O . ASP A 1 200 ? -19.083 14.103 7.713 1.00 61.59 200 ASP A O 1
ATOM 1672 N N . ARG A 1 201 ? -20.013 16.148 7.649 1.00 64.62 201 ARG A N 1
ATOM 1673 C CA . ARG A 1 201 ? -21.408 15.664 7.576 1.00 64.62 201 ARG A CA 1
ATOM 1674 C C . ARG A 1 201 ? -21.634 14.813 6.331 1.00 64.62 201 ARG A C 1
ATOM 1676 O O . ARG A 1 201 ? -22.222 13.738 6.407 1.00 64.62 201 ARG A O 1
ATOM 1683 N N . GLN A 1 202 ? -21.117 15.250 5.187 1.00 65.62 202 GLN A N 1
ATOM 1684 C CA . GLN A 1 202 ? -21.278 14.506 3.940 1.00 65.62 202 GLN A CA 1
ATOM 1685 C C . GLN A 1 202 ? -20.516 13.171 3.954 1.00 65.62 202 GLN A C 1
ATOM 1687 O O . GLN A 1 202 ? -20.971 12.192 3.370 1.00 65.62 202 GLN A O 1
ATOM 1692 N N . GLN A 1 203 ? -19.392 13.093 4.670 1.00 65.38 203 GLN A N 1
ATOM 1693 C CA . GLN A 1 203 ? -18.655 11.842 4.878 1.00 65.38 203 GLN A CA 1
ATOM 1694 C C . GLN A 1 203 ? -19.394 10.867 5.795 1.00 65.38 203 GLN A C 1
ATOM 1696 O O . GLN A 1 203 ? -19.460 9.679 5.484 1.00 65.38 203 GLN A O 1
ATOM 1701 N N . LEU A 1 204 ? -19.988 11.372 6.877 1.00 68.75 204 LEU A N 1
ATOM 1702 C CA . LEU A 1 204 ? -20.873 10.606 7.754 1.00 68.75 204 LEU A CA 1
ATOM 1703 C C . LEU A 1 204 ? -22.062 10.033 6.983 1.00 68.75 204 LEU A C 1
ATOM 1705 O O . LEU A 1 204 ? -22.351 8.850 7.117 1.00 68.75 204 LEU A O 1
ATOM 1709 N N . MET A 1 205 ? -22.685 10.824 6.106 1.00 68.94 205 MET A N 1
ATOM 1710 C CA . MET A 1 205 ? -23.755 10.340 5.227 1.00 68.94 205 MET A CA 1
ATOM 1711 C C . MET A 1 205 ? -23.269 9.242 4.270 1.00 68.94 205 MET A C 1
ATOM 1713 O O . MET A 1 205 ? -23.964 8.253 4.065 1.00 68.94 205 MET A O 1
ATOM 1717 N N . VAL A 1 206 ? -22.060 9.365 3.711 1.00 71.06 206 VAL A N 1
ATOM 1718 C CA . VAL A 1 206 ? -21.477 8.316 2.855 1.00 71.06 206 VAL A CA 1
ATOM 1719 C C . VAL A 1 206 ? -21.201 7.035 3.641 1.00 71.06 206 VAL A C 1
ATOM 1721 O O . VAL A 1 206 ? -21.385 5.946 3.100 1.00 71.06 206 VAL A O 1
ATOM 1724 N N . TYR A 1 207 ? -20.747 7.140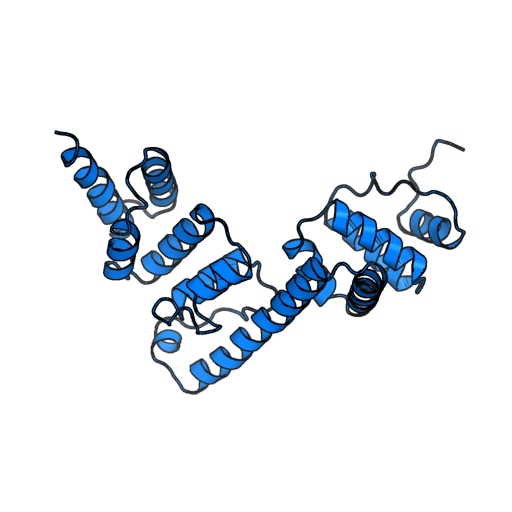 4.890 1.00 70.19 207 TYR A N 1
ATOM 1725 C CA . TYR A 1 207 ? -20.530 5.973 5.741 1.00 70.19 207 TYR A CA 1
ATOM 1726 C C . TYR A 1 207 ? -21.856 5.337 6.175 1.00 70.19 207 TYR A C 1
ATOM 1728 O O . TYR A 1 207 ? -22.003 4.129 6.033 1.00 70.19 207 TYR A O 1
ATOM 1736 N N . ARG A 1 208 ? -22.850 6.148 6.560 1.00 77.19 208 ARG A N 1
ATOM 1737 C CA . ARG A 1 208 ? -24.237 5.738 6.835 1.00 77.19 208 ARG A CA 1
ATOM 1738 C C . ARG A 1 208 ? -24.817 4.892 5.702 1.00 77.19 208 ARG A C 1
ATOM 1740 O O . ARG A 1 208 ? -25.363 3.830 5.953 1.00 77.19 208 ARG A O 1
ATOM 1747 N N . CYS A 1 209 ? -24.631 5.307 4.446 1.00 71.94 209 CYS A N 1
ATOM 1748 C CA . CYS A 1 209 ? -25.104 4.556 3.274 1.00 71.94 209 CYS A CA 1
ATOM 1749 C C . CYS A 1 209 ? -24.445 3.176 3.086 1.00 71.94 209 CYS A C 1
ATOM 1751 O O . CYS A 1 209 ? -24.900 2.404 2.246 1.00 71.94 209 CYS A O 1
ATOM 1753 N N . LYS A 1 210 ? -23.355 2.878 3.802 1.00 68.19 210 LYS A N 1
ATOM 1754 C CA . LYS A 1 210 ? -22.660 1.581 3.767 1.00 68.19 210 LYS A CA 1
ATOM 1755 C C . LYS A 1 210 ? -23.052 0.668 4.932 1.00 68.19 210 LYS A C 1
ATOM 1757 O O . LYS A 1 210 ? -22.495 -0.423 5.027 1.00 68.19 210 LYS A O 1
ATOM 1762 N N . LEU A 1 211 ? -23.932 1.125 5.821 1.00 73.38 211 LEU A N 1
ATOM 1763 C CA . LEU A 1 211 ? -24.403 0.368 6.974 1.00 73.38 211 LEU A CA 1
ATOM 1764 C C . LEU A 1 211 ? -25.714 -0.348 6.659 1.00 73.38 211 LEU A C 1
ATOM 1766 O O . LEU A 1 211 ? -26.465 0.057 5.768 1.00 73.38 211 LEU A O 1
ATOM 1770 N N . ASP A 1 212 ? -25.976 -1.417 7.405 1.00 74.69 212 ASP A N 1
ATOM 1771 C CA . ASP A 1 212 ? -27.250 -2.123 7.338 1.00 74.69 212 ASP A CA 1
ATOM 1772 C C . ASP A 1 212 ? -28.372 -1.213 7.860 1.00 74.69 212 ASP A C 1
ATOM 1774 O O . ASP A 1 212 ? -28.204 -0.517 8.863 1.00 74.69 212 ASP A O 1
ATOM 1778 N N . ARG A 1 213 ? -29.530 -1.205 7.185 1.00 77.12 213 ARG A N 1
ATOM 1779 C CA . ARG A 1 213 ? -30.656 -0.350 7.597 1.00 77.12 213 ARG A CA 1
ATOM 1780 C C . ARG A 1 213 ? -31.179 -0.758 8.975 1.00 77.12 213 ARG A C 1
ATOM 1782 O O . ARG A 1 213 ? -31.474 -1.932 9.194 1.00 77.12 213 ARG A O 1
ATOM 1789 N N . GLY A 1 214 ? -31.366 0.223 9.853 1.00 77.06 214 GLY A N 1
ATOM 1790 C CA . GLY A 1 214 ? -31.808 0.047 11.237 1.00 77.06 214 GLY A CA 1
ATOM 1791 C C . GLY A 1 214 ? -30.739 -0.562 12.142 1.00 77.06 214 GLY A C 1
ATOM 1792 O O . GLY A 1 214 ? -31.073 -1.119 13.189 1.00 77.06 214 GLY A O 1
ATOM 1793 N N . SER A 1 215 ? -29.468 -0.537 11.730 1.00 76.12 215 SER A N 1
ATOM 1794 C CA . SER A 1 215 ? -28.392 -0.998 12.594 1.00 76.12 215 SER A CA 1
ATOM 1795 C C . SER A 1 215 ? -28.098 0.042 13.687 1.00 76.12 215 SER A C 1
ATOM 1797 O O . SER A 1 215 ? -28.230 1.246 13.446 1.00 76.12 215 SER A O 1
ATOM 1799 N N . PRO A 1 216 ? -27.633 -0.381 14.879 1.00 72.00 216 PRO A N 1
ATOM 1800 C CA . PRO A 1 216 ? -27.225 0.548 15.937 1.00 72.00 216 PRO A CA 1
ATOM 1801 C C . PRO A 1 216 ? -26.162 1.560 15.477 1.00 72.00 216 PRO A C 1
ATOM 1803 O O . PRO A 1 216 ? -26.085 2.676 15.988 1.00 72.00 216 PRO A O 1
ATOM 1806 N N . GLU A 1 217 ? -25.331 1.164 14.509 1.00 70.56 217 GLU A N 1
ATOM 1807 C CA . GLU A 1 217 ? -24.343 2.013 13.850 1.00 70.56 217 GLU A CA 1
ATOM 1808 C C . GLU A 1 217 ? -25.016 3.137 13.027 1.00 70.56 217 GLU A C 1
ATOM 1810 O O . GLU A 1 217 ? -24.556 4.279 13.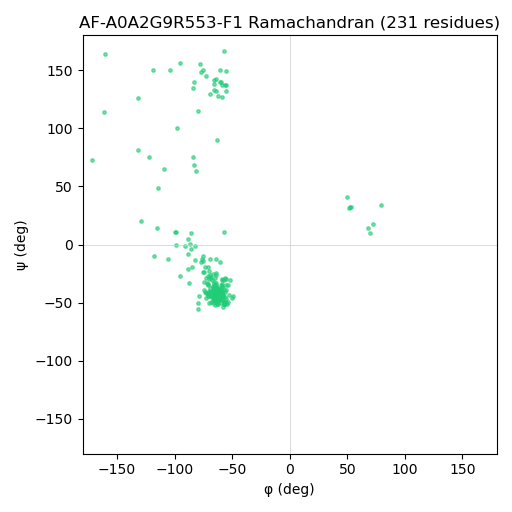090 1.00 70.56 217 GLU A O 1
ATOM 1815 N N . GLU A 1 218 ? -26.091 2.842 12.276 1.00 77.62 218 GLU A N 1
ATOM 1816 C CA . GLU A 1 218 ? -26.862 3.835 11.503 1.00 77.62 218 GLU A CA 1
ATOM 1817 C C . GLU A 1 218 ? -27.558 4.829 12.446 1.00 77.62 218 GLU A C 1
ATOM 1819 O O . GLU A 1 218 ? -27.394 6.040 12.285 1.00 77.62 218 GLU A O 1
ATOM 1824 N N . ASP A 1 219 ? -28.226 4.326 13.488 1.00 77.94 219 ASP A N 1
ATOM 1825 C CA . ASP A 1 219 ? -28.948 5.145 14.473 1.00 77.94 219 ASP A CA 1
ATOM 1826 C C . ASP A 1 219 ? -28.017 6.110 15.218 1.00 77.94 219 ASP A C 1
ATOM 1828 O O . ASP A 1 219 ? -28.337 7.282 15.443 1.00 77.94 219 ASP A O 1
ATOM 1832 N N . LYS A 1 220 ? -26.819 5.640 15.588 1.00 71.75 220 LYS A N 1
ATOM 1833 C CA . LYS A 1 220 ? -25.814 6.472 16.258 1.00 71.75 220 LYS A CA 1
ATOM 1834 C C . LYS A 1 220 ? -25.299 7.575 15.330 1.00 71.75 220 LYS A C 1
ATOM 1836 O O . LYS A 1 220 ? -25.106 8.701 15.790 1.00 71.75 220 LYS A O 1
ATOM 1841 N N . ILE A 1 221 ? -25.092 7.285 14.042 1.00 73.88 221 ILE A N 1
ATOM 1842 C CA . ILE A 1 221 ? -24.717 8.307 13.053 1.00 73.88 221 ILE A CA 1
ATOM 1843 C C . ILE A 1 221 ? -25.833 9.334 12.890 1.00 73.88 221 ILE A C 1
ATOM 1845 O O . ILE A 1 221 ? -25.545 10.530 12.870 1.00 73.88 221 ILE A O 1
ATOM 1849 N N . ASP A 1 222 ? -27.087 8.892 12.831 1.00 77.62 222 ASP A N 1
ATOM 1850 C CA . ASP A 1 222 ? -28.239 9.785 12.725 1.00 77.62 222 ASP A CA 1
ATOM 1851 C C . ASP A 1 222 ? -28.355 10.703 13.948 1.00 77.62 222 ASP A C 1
ATOM 1853 O O . ASP A 1 222 ? -28.543 11.910 13.787 1.00 77.62 222 ASP A O 1
ATOM 1857 N N . MET A 1 223 ? -28.103 10.179 15.152 1.00 74.81 223 MET A N 1
ATOM 1858 C CA . MET A 1 223 ? -28.031 10.972 16.385 1.00 74.81 223 MET A CA 1
ATOM 1859 C C . MET A 1 223 ? -26.886 12.002 16.364 1.00 74.81 223 MET A C 1
ATOM 1861 O O . MET A 1 223 ? -27.040 13.137 16.821 1.00 74.81 223 MET A O 1
ATOM 1865 N N . ILE A 1 224 ? -25.714 11.632 15.840 1.00 72.19 224 ILE A N 1
ATOM 1866 C CA . ILE A 1 224 ? -24.574 12.555 15.715 1.00 72.19 224 ILE A CA 1
ATOM 1867 C C . ILE A 1 224 ? -24.904 13.662 14.708 1.00 72.19 224 ILE A C 1
ATOM 1869 O O . ILE A 1 224 ? -24.686 14.841 14.996 1.00 72.19 224 ILE A O 1
ATOM 1873 N N . LEU A 1 225 ? -25.479 13.299 13.557 1.00 72.38 225 LEU A N 1
ATOM 1874 C CA . LEU A 1 225 ? -25.904 14.244 12.529 1.00 72.38 225 LEU A CA 1
ATOM 1875 C C . LEU A 1 225 ? -27.003 15.185 13.044 1.00 72.38 225 LEU A C 1
ATOM 1877 O O . LEU A 1 225 ? -26.963 16.373 12.709 1.00 72.38 225 LEU A O 1
ATOM 1881 N N . SER A 1 226 ? -27.941 14.712 13.872 1.00 71.81 226 SER A N 1
ATOM 1882 C CA . SER A 1 226 ? -29.012 15.541 14.441 1.00 71.81 226 SER A CA 1
ATOM 1883 C C . SER A 1 226 ? -28.507 16.507 15.516 1.00 71.81 226 SER A C 1
ATOM 1885 O O . SER A 1 226 ? -28.877 17.680 15.503 1.00 71.81 226 SER A O 1
ATOM 1887 N N . ASN A 1 227 ? -27.610 16.064 16.405 1.00 62.78 227 ASN A N 1
ATOM 1888 C CA . ASN A 1 227 ? -27.136 16.877 17.532 1.00 62.78 227 ASN A CA 1
ATOM 1889 C C . ASN A 1 227 ? -26.250 18.063 17.116 1.00 62.78 227 ASN A C 1
ATOM 1891 O O . ASN A 1 227 ? -26.248 19.085 17.796 1.00 62.78 227 ASN A O 1
ATOM 1895 N N . THR A 1 228 ? -25.529 17.992 15.991 1.00 54.81 228 THR A N 1
ATOM 1896 C CA . THR A 1 228 ? -24.712 19.138 15.535 1.00 54.81 228 THR A CA 1
ATOM 1897 C C . THR A 1 228 ? -25.541 20.290 14.954 1.00 54.81 228 THR A C 1
ATOM 1899 O O . THR A 1 228 ? -25.034 21.405 14.874 1.00 54.81 228 THR A O 1
ATOM 1902 N N . VAL A 1 229 ? -26.797 20.055 14.548 1.00 49.78 229 VAL A N 1
ATOM 1903 C CA . VAL A 1 229 ? -27.686 21.118 14.025 1.00 49.78 229 VAL A CA 1
ATOM 1904 C C . VAL A 1 229 ? -28.096 22.092 15.137 1.00 49.78 229 VAL A C 1
ATOM 1906 O O . VAL A 1 229 ? -28.325 23.266 14.875 1.00 49.78 229 VAL A O 1
ATOM 1909 N N . LEU A 1 230 ? -28.108 21.633 16.391 1.00 42.50 230 LEU A N 1
ATOM 1910 C CA . LEU A 1 230 ? -28.532 22.416 17.556 1.00 42.50 230 LEU A CA 1
ATOM 1911 C C . LEU A 1 230 ? -27.443 23.348 18.123 1.00 42.50 230 LEU A C 1
ATOM 1913 O O . LEU A 1 230 ? -27.706 24.068 19.077 1.00 42.50 230 LEU A O 1
ATOM 1917 N N . LEU A 1 231 ? -26.229 23.355 17.558 1.00 41.09 231 LEU A N 1
ATOM 1918 C CA . LEU A 1 231 ? -25.120 24.223 17.997 1.00 41.09 231 LEU A CA 1
ATOM 1919 C C . LEU A 1 231 ? -24.938 25.478 17.117 1.00 41.09 231 LEU A C 1
ATOM 1921 O O . LEU A 1 231 ? -23.921 26.160 17.233 1.00 41.09 231 LEU A O 1
ATOM 1925 N N . GLN A 1 232 ? -25.891 25.770 16.222 1.00 39.69 232 GLN A N 1
ATOM 1926 C CA . GLN A 1 232 ? -25.894 26.962 15.355 1.00 39.69 232 GLN A CA 1
ATOM 1927 C C . GLN A 1 232 ? -27.049 27.944 15.637 1.00 39.69 232 GLN A C 1
ATOM 1929 O O . GLN A 1 232 ? -27.286 28.844 14.835 1.00 39.69 232 GLN A O 1
ATOM 1934 N N . THR A 1 233 ? -27.741 27.800 16.768 1.00 35.75 233 THR A N 1
ATOM 1935 C CA . THR A 1 233 ? -28.720 28.777 17.284 1.00 35.75 233 THR A CA 1
ATOM 1936 C C . THR A 1 233 ? -28.213 29.383 18.576 1.00 35.75 233 THR A C 1
ATOM 1938 O O . THR A 1 233 ? -28.292 30.620 18.712 1.00 35.75 233 THR A O 1
#

pLDDT: mean 84.07, std 12.85, range [35.75, 98.06]

Sequence (233 aa):
DYSGEWSIEDSVRRMSKGKVCSLERFRSLKDKLKLLDEAIRLHDGNVITAVLIFMKKTLHSEILFRELKERQEALRHFIHFLKETEDQQLLMELFRYLEWTEELAVNDKHLEASGQDIFRKHPRKASLLFMPLVTTLFYSCIYHYTESEGTFSSPTNLRKTFKIPEKLYILTALAARAKLRAWHDIDALFTTKTYKDLKDRQQLMVYRCKLDRGSPEEDKIDMILSNTVLLQT

Organism: Aquarana catesbeiana (NCBI:txid8400)

Mean predicted aligned error: 10.19 Å

Nearest PDB structures (foldseek):
  2ho1-assembly1_A  TM=2.310E-01  e=5.901E-01  Pseudomonas aeruginosa PAO1
  6ww7-assembly1_B  TM=2.653E-01  e=4.637E+00  Homo sapiens
  7dhg-assembly1_C  TM=2.522E-01  e=6.437E+00  Homo sapiens

Radius of gyration: 22.76 Å; Cα contacts (8 Å, |Δi|>4): 178; chains: 1; bounding box: 55×46×64 Å

Secondary structure (DSSP, 8-state):
-------HHHHHHHHHTT----GGG--SHHHHHHHHHHHHHTT-HHHHHHHHHHHHHHS-HHHHHHHHHT-HHHHHHHHHHHHHTT-HHHHHHHHHHHHHHHHHHHHHHHHHHTT-HHHHHS---S--TT--HHHHHHHHHHHSTTS-TTSTT-HHHHHHHTT--HHHHHHHHHHHHHHTT-HHHHHHHHHSTT--SHHHHHHHHHHHTTSPTT-HHHHHHHHHHHHGGGG--

InterPro domains:
  IPR006925 Vps16, C-terminal [PF04840] (28-106)
  IPR040057 Spermatogenesis-defective protein 39 [PTHR13364] (1-106)

Foldseek 3Di:
DPDDPDDLLRQLVCVLVVHDHDPVVQQDPVSLLVNLVSNVVVVDLSSLLVSLVVCVVRDDLQSSLLSVVVVVVSVVSVLVVCVVVVVVVSNLVSVCSVVLLVVVQVVVVVVVVVPPPLCVVPPDPDRSPSDGLLVLLLVLLQPPDPPDLVDSSHSNVSCVSNVPDPLSNLLSNLVSCVVVVVVVVVVVSCPPPPPLDPVNLVSLVVVLVVDDPPDPSNVVSVVVSVVSVVVPD

Solvent-accessible surface area (backbone atoms only — not comparable to full-atom values): 13480 Å² total; per-residue (Å²): 141,90,83,73,89,65,51,64,67,55,42,47,58,34,40,72,69,74,40,94,69,84,65,83,77,49,72,50,71,70,47,44,48,53,45,45,53,51,20,58,74,66,70,40,67,67,44,36,44,55,48,49,52,52,45,62,76,74,45,58,66,69,62,50,50,54,60,28,70,79,33,61,68,61,35,53,47,50,54,51,51,31,59,78,68,64,40,57,69,60,49,53,50,50,50,50,56,59,52,50,39,49,54,51,44,52,55,49,53,52,44,47,73,74,59,43,64,66,41,70,79,52,62,81,90,67,78,57,59,88,52,57,68,69,53,48,43,26,49,18,26,59,80,25,55,89,48,54,56,90,38,82,60,6,37,62,27,48,31,64,75,70,64,50,52,65,68,61,49,51,56,34,38,48,56,26,27,56,77,67,66,38,57,69,60,49,53,52,59,59,66,46,92,80,67,80,50,74,73,47,56,53,48,50,52,58,52,44,74,73,46,63,89,89,32,74,70,37,55,51,50,51,52,54,63,54,58,62,64,70,76,77,118